Protein AF-A0A7X7SFT5-F1 (afdb_monomer)

Mean predicted aligned error: 4.77 Å

Sequence (229 aa):
MTSDAVLVTGAGGLVGAEVVSALIAQGKRVIALVHNNHEIVRSDRTAVPQSPLLTTVTGDVCQPQLGLSDADAARIGEQTQSIVHLAATTAFDDSPEHYQNLNIGGSANVVELALQWDVPMVHVSTAYVCGLRSGVVTEDELDVGQKFGTLYEQSKCRAEELVRAAISERGLRACIVRPGIVSGRSDTGAVRDYKNLYIVLKLIVEGKLRSLPGRYDATLSLAPVDHVA

Structure (mmCIF, N/CA/C/O backbone):
data_AF-A0A7X7SFT5-F1
#
_entry.id   AF-A0A7X7SFT5-F1
#
loop_
_atom_site.group_PDB
_atom_site.id
_atom_site.type_symbol
_atom_site.label_atom_id
_atom_site.label_alt_id
_atom_site.label_comp_id
_atom_site.label_asym_id
_atom_site.label_entity_id
_atom_site.label_seq_id
_atom_site.pdbx_PDB_ins_code
_atom_site.Cartn_x
_atom_site.Cartn_y
_atom_site.Cartn_z
_atom_site.occupancy
_atom_site.B_iso_or_equiv
_atom_site.auth_seq_id
_atom_site.auth_comp_id
_atom_site.auth_asym_id
_atom_site.auth_atom_id
_atom_site.pdbx_PDB_model_num
ATOM 1 N N . MET A 1 1 ? -25.537 4.759 15.680 1.00 42.75 1 MET A N 1
ATOM 2 C CA . MET A 1 1 ? -25.232 4.297 14.311 1.00 42.75 1 MET A CA 1
ATOM 3 C C . MET A 1 1 ? -23.724 4.208 14.223 1.00 42.75 1 MET A C 1
ATOM 5 O O . MET A 1 1 ? -23.076 5.239 14.096 1.00 42.75 1 MET A O 1
ATOM 9 N N . THR A 1 2 ? -23.179 3.017 14.455 1.00 46.97 2 THR A N 1
ATOM 10 C CA . THR A 1 2 ? -21.750 2.726 14.286 1.00 46.97 2 THR A CA 1
ATOM 11 C C . THR A 1 2 ? -21.412 2.999 12.828 1.00 46.97 2 THR A C 1
ATOM 13 O O . THR A 1 2 ? -22.072 2.475 11.934 1.00 46.97 2 THR A O 1
ATOM 16 N N . SER A 1 3 ? -20.521 3.948 12.570 1.00 57.28 3 SER A N 1
ATOM 17 C CA . SER A 1 3 ? -20.201 4.312 11.197 1.00 57.28 3 SER A CA 1
ATOM 18 C C . SER A 1 3 ? -19.082 3.425 10.684 1.00 57.28 3 SER A C 1
ATOM 20 O O . SER A 1 3 ? -17.970 3.537 11.183 1.00 57.28 3 SER A O 1
ATOM 22 N N . ASP A 1 4 ? -19.380 2.613 9.678 1.00 86.56 4 ASP A N 1
ATOM 23 C CA . ASP A 1 4 ? -18.442 1.677 9.065 1.00 86.56 4 ASP A CA 1
ATOM 24 C C . ASP A 1 4 ? -17.494 2.405 8.094 1.00 86.56 4 ASP A C 1
ATOM 26 O O . ASP A 1 4 ? -17.885 2.769 6.978 1.00 86.56 4 ASP A O 1
ATOM 30 N N . ALA A 1 5 ? -16.256 2.665 8.519 1.00 96.06 5 ALA A N 1
ATOM 31 C CA . ALA A 1 5 ? -15.227 3.304 7.702 1.00 96.06 5 ALA A CA 1
ATOM 32 C C . ALA A 1 5 ? -14.115 2.332 7.280 1.00 96.06 5 ALA A C 1
ATOM 34 O O . ALA A 1 5 ? -13.794 1.369 7.976 1.00 96.06 5 ALA A O 1
ATOM 35 N N . VAL A 1 6 ? -13.487 2.613 6.140 1.00 98.06 6 VAL A N 1
ATOM 36 C CA . VAL A 1 6 ? -12.283 1.922 5.669 1.00 98.06 6 VAL A CA 1
ATOM 37 C C . VAL A 1 6 ? -11.062 2.767 6.017 1.00 98.06 6 VAL A C 1
ATOM 39 O O . VAL A 1 6 ? -10.951 3.905 5.555 1.00 98.06 6 VAL A O 1
ATOM 42 N N . LEU A 1 7 ? -10.137 2.227 6.812 1.00 97.94 7 LEU A N 1
ATOM 43 C CA . LEU A 1 7 ? -8.843 2.867 7.051 1.00 97.94 7 LEU A CA 1
ATOM 44 C C . LEU A 1 7 ? -7.920 2.580 5.865 1.00 97.94 7 LEU A C 1
ATOM 46 O O . LEU A 1 7 ? -7.607 1.426 5.591 1.00 97.94 7 LEU A O 1
ATOM 50 N N . VAL A 1 8 ? -7.451 3.618 5.180 1.00 97.94 8 VAL A N 1
ATOM 51 C CA . VAL A 1 8 ? -6.516 3.498 4.056 1.00 97.94 8 VAL A CA 1
ATOM 52 C C . VAL A 1 8 ? -5.171 4.085 4.460 1.00 97.94 8 VAL A C 1
ATOM 54 O O . VAL A 1 8 ? -5.051 5.289 4.687 1.00 97.94 8 VAL A O 1
ATOM 57 N N . THR A 1 9 ? -4.140 3.244 4.517 1.00 96.50 9 THR A N 1
ATOM 58 C CA . THR A 1 9 ? -2.749 3.704 4.675 1.00 96.50 9 THR A CA 1
ATOM 59 C C . THR A 1 9 ? -2.084 3.831 3.309 1.00 96.50 9 THR A C 1
ATOM 61 O O . THR A 1 9 ? -2.441 3.114 2.375 1.00 96.50 9 THR A O 1
ATOM 64 N N . GLY A 1 10 ? -1.130 4.754 3.164 1.00 92.81 10 GLY A N 1
ATOM 65 C CA . GLY A 1 10 ? -0.564 5.065 1.848 1.00 92.81 10 GLY A CA 1
ATOM 66 C C . GLY A 1 10 ? -1.550 5.818 0.948 1.00 92.81 10 GLY A C 1
ATOM 67 O O . GLY A 1 10 ? -1.398 5.809 -0.272 1.00 92.81 10 GLY A O 1
ATOM 68 N N . ALA A 1 11 ? -2.546 6.489 1.540 1.00 93.38 11 ALA A N 1
ATOM 69 C CA . ALA A 1 11 ? -3.597 7.222 0.835 1.00 93.38 11 ALA A CA 1
ATOM 70 C C . ALA A 1 11 ? -3.047 8.313 -0.100 1.00 93.38 11 ALA A C 1
ATOM 72 O O . ALA A 1 11 ? -3.599 8.558 -1.166 1.00 93.38 11 ALA A O 1
ATOM 73 N N . GLY A 1 12 ? -1.918 8.931 0.260 1.00 90.81 12 GLY A N 1
ATOM 74 C CA . GLY A 1 12 ? -1.229 9.904 -0.590 1.00 90.81 12 GLY A CA 1
ATOM 75 C C . GLY A 1 12 ? -0.447 9.295 -1.763 1.00 90.81 12 GLY A C 1
ATOM 76 O O . GLY A 1 12 ? 0.045 10.050 -2.601 1.00 90.81 12 GLY A O 1
ATOM 77 N N . GLY A 1 13 ? -0.314 7.965 -1.840 1.00 90.94 13 GLY A N 1
ATOM 78 C CA . GLY A 1 13 ? 0.436 7.232 -2.869 1.00 90.94 13 GLY A CA 1
ATOM 79 C C . GLY A 1 13 ? -0.339 7.025 -4.175 1.00 90.94 13 GLY A C 1
ATOM 80 O O . GLY A 1 13 ? -1.530 7.321 -4.257 1.00 90.94 13 GLY A O 1
ATOM 81 N N . LEU A 1 14 ? 0.341 6.562 -5.234 1.00 91.25 14 LEU A N 1
ATOM 82 C CA . LEU A 1 14 ? -0.226 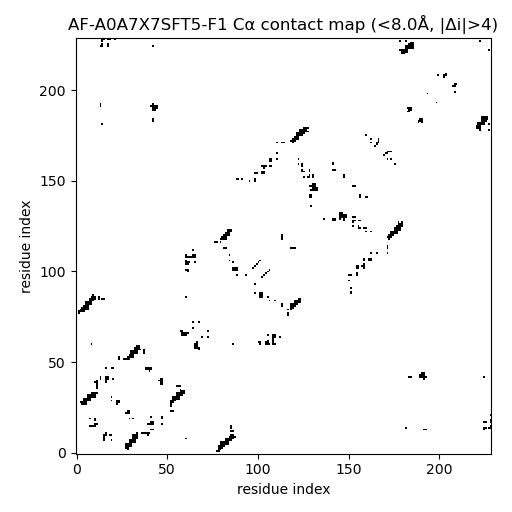6.468 -6.592 1.00 91.25 14 LEU A CA 1
ATOM 83 C C . LEU A 1 14 ? -1.532 5.656 -6.627 1.00 91.25 14 LEU A C 1
ATOM 85 O O . LEU A 1 14 ? -2.556 6.184 -7.042 1.00 91.25 14 LEU A O 1
ATOM 89 N N . VAL A 1 15 ? -1.490 4.416 -6.133 1.00 94.44 15 VAL A N 1
ATOM 90 C CA . VAL A 1 15 ? -2.663 3.530 -6.050 1.00 94.44 15 VAL A CA 1
ATOM 91 C C . VAL A 1 15 ? -3.612 3.978 -4.937 1.00 94.44 15 VAL A C 1
ATOM 93 O O . VAL A 1 15 ? -4.820 4.016 -5.135 1.00 94.44 15 VAL A O 1
ATOM 96 N N . GLY A 1 16 ? -3.078 4.378 -3.777 1.00 95.12 16 GLY A N 1
A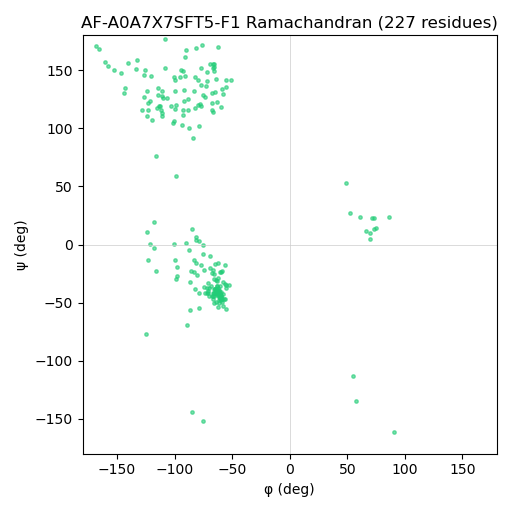TOM 97 C CA . GLY A 1 16 ? -3.901 4.745 -2.623 1.00 95.12 16 GLY A CA 1
ATOM 98 C C . GLY A 1 16 ? -4.850 5.911 -2.879 1.00 95.12 16 GLY A C 1
ATOM 99 O O . GLY A 1 16 ? -5.986 5.868 -2.417 1.00 95.12 16 GLY A O 1
ATOM 100 N N . ALA A 1 17 ? -4.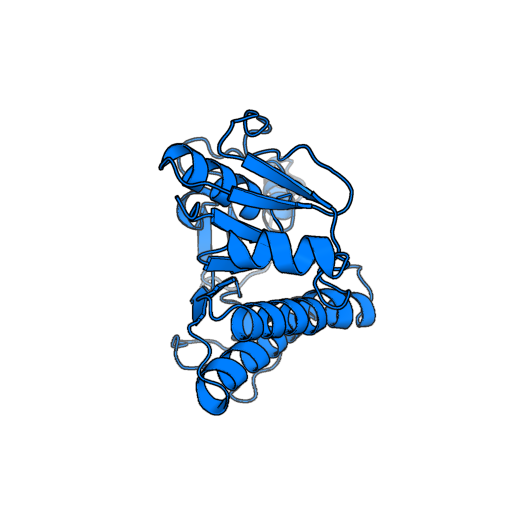444 6.898 -3.677 1.00 94.94 17 ALA A N 1
ATOM 101 C CA . ALA A 1 17 ? -5.323 8.002 -4.044 1.00 94.94 17 ALA A CA 1
ATOM 102 C C . ALA A 1 17 ? -6.522 7.547 -4.895 1.00 94.94 17 ALA A C 1
ATOM 104 O O . ALA A 1 17 ? -7.636 8.037 -4.699 1.00 94.94 17 ALA A O 1
ATOM 105 N N . GLU A 1 18 ? -6.318 6.595 -5.812 1.00 95.69 18 GLU A N 1
ATOM 106 C CA . GLU A 1 18 ? -7.414 6.024 -6.604 1.00 95.69 18 GLU A CA 1
ATOM 107 C C . GLU A 1 18 ? -8.322 5.144 -5.740 1.00 95.69 18 GLU A C 1
ATOM 109 O O . GLU A 1 18 ? -9.537 5.268 -5.855 1.00 95.69 18 GLU A O 1
ATOM 114 N N . VAL A 1 19 ? -7.768 4.352 -4.811 1.00 96.94 19 VAL A N 1
ATOM 115 C CA . VAL A 1 19 ? -8.556 3.546 -3.856 1.00 96.94 19 VAL A CA 1
ATOM 116 C C . VAL A 1 19 ? -9.456 4.438 -3.002 1.00 96.94 19 VAL A C 1
ATOM 118 O O . VAL A 1 19 ? -10.653 4.181 -2.877 1.00 96.94 19 VAL A O 1
ATOM 121 N N . VAL A 1 20 ? -8.914 5.528 -2.446 1.00 96.94 20 VAL A N 1
ATOM 122 C CA . VAL A 1 20 ? -9.704 6.501 -1.674 1.00 96.94 20 VAL A CA 1
ATOM 123 C C . VAL A 1 20 ? -10.824 7.083 -2.539 1.00 96.94 20 VAL A C 1
ATOM 125 O O . VAL A 1 20 ? -11.978 7.122 -2.109 1.00 96.94 20 VAL A O 1
ATOM 128 N N . SER A 1 21 ? -10.506 7.499 -3.769 1.00 95.69 21 SER A N 1
ATOM 129 C CA . SER A 1 21 ? -11.497 8.041 -4.702 1.00 95.69 21 SER A CA 1
ATOM 130 C C . SER A 1 21 ? -12.590 7.024 -5.047 1.00 95.69 21 SER A C 1
ATOM 132 O O . SER A 1 21 ? -13.766 7.388 -5.088 1.00 95.69 21 SER A O 1
ATOM 134 N N . ALA A 1 22 ? -12.225 5.763 -5.286 1.00 95.19 22 ALA A N 1
ATOM 135 C CA . ALA A 1 22 ? -13.147 4.688 -5.636 1.00 95.19 22 ALA A CA 1
ATOM 136 C C . ALA A 1 22 ? -14.089 4.351 -4.471 1.00 95.19 22 ALA A C 1
ATOM 138 O O . ALA A 1 22 ? -15.302 4.264 -4.665 1.00 95.19 22 ALA A O 1
ATOM 139 N N . LEU A 1 23 ? -13.562 4.248 -3.247 1.00 96.19 23 LEU A N 1
ATOM 140 C CA . LEU A 1 23 ? -14.362 3.999 -2.043 1.00 96.19 23 LEU A CA 1
ATOM 141 C C . LEU A 1 23 ? -15.375 5.124 -1.786 1.00 96.19 23 LEU A C 1
ATOM 143 O O . LEU A 1 23 ? -16.548 4.850 -1.524 1.00 96.19 23 LEU A O 1
ATOM 147 N N . ILE A 1 24 ? -14.960 6.388 -1.923 1.00 95.69 24 ILE A N 1
ATOM 148 C CA . ILE A 1 24 ? -15.864 7.540 -1.772 1.00 95.69 24 ILE A CA 1
ATOM 149 C C . ILE A 1 24 ? -16.949 7.529 -2.854 1.00 95.69 24 ILE A C 1
ATOM 151 O O . ILE A 1 24 ? -18.117 7.764 -2.544 1.00 95.69 24 ILE A O 1
ATOM 155 N N . ALA A 1 25 ? -16.596 7.225 -4.108 1.00 93.75 25 ALA A N 1
ATOM 156 C CA . ALA A 1 25 ? -17.560 7.126 -5.206 1.00 93.75 25 ALA A CA 1
ATOM 157 C C . ALA A 1 25 ? -18.600 6.012 -4.979 1.00 93.75 25 ALA A C 1
ATOM 159 O O . ALA A 1 25 ? -19.744 6.136 -5.410 1.00 93.75 25 ALA A O 1
ATOM 160 N N . GLN A 1 26 ? -18.232 4.959 -4.244 1.00 94.38 26 GLN A N 1
ATOM 161 C CA . GLN A 1 26 ? -19.138 3.895 -3.795 1.00 94.38 26 GLN A CA 1
ATOM 162 C C . GLN A 1 26 ? -19.947 4.264 -2.534 1.00 94.38 26 GLN A C 1
ATOM 164 O O . GLN A 1 26 ? -20.674 3.427 -1.997 1.00 94.38 26 GLN A O 1
ATOM 169 N N . GLY A 1 27 ? -19.822 5.494 -2.026 1.00 94.44 27 GLY A N 1
ATOM 170 C CA . GLY A 1 27 ? -20.515 5.960 -0.824 1.00 94.44 27 GLY A CA 1
ATOM 171 C C . GLY A 1 27 ? -19.933 5.425 0.488 1.00 94.44 27 GLY A C 1
ATOM 172 O O . GLY A 1 27 ? -20.592 5.512 1.525 1.00 94.44 27 GLY A O 1
ATOM 173 N N . LYS A 1 28 ? -18.720 4.856 0.472 1.00 95.38 28 LYS A N 1
ATOM 174 C CA . LYS A 1 28 ? -18.043 4.360 1.677 1.00 95.38 28 LYS A CA 1
ATOM 175 C C . LYS A 1 28 ? -17.347 5.499 2.410 1.00 95.38 28 LYS A C 1
ATOM 177 O O . LYS A 1 28 ? -16.792 6.408 1.795 1.00 95.38 28 LYS A O 1
ATOM 182 N N . ARG A 1 29 ? -17.346 5.424 3.742 1.00 96.94 29 ARG A N 1
ATOM 183 C CA . ARG A 1 29 ? -16.532 6.310 4.576 1.00 96.94 29 ARG A CA 1
ATOM 184 C C . ARG A 1 29 ? -15.081 5.848 4.556 1.00 96.94 29 ARG A C 1
ATOM 186 O O . ARG A 1 29 ? -14.811 4.658 4.678 1.00 96.94 29 ARG A O 1
ATOM 193 N N . VAL A 1 30 ? -14.160 6.792 4.443 1.00 97.50 30 VAL A N 1
ATOM 194 C CA . VAL A 1 30 ? -12.723 6.553 4.359 1.00 97.50 30 VAL A CA 1
ATOM 195 C C . VAL A 1 30 ? -12.006 7.373 5.420 1.00 97.50 30 VAL A C 1
ATOM 197 O O . VAL A 1 30 ? -12.165 8.592 5.496 1.00 97.50 30 VAL A O 1
ATOM 200 N N . ILE A 1 31 ? -11.184 6.695 6.214 1.00 97.25 31 ILE A N 1
ATOM 201 C CA . ILE A 1 31 ? -10.187 7.318 7.079 1.00 97.25 31 ILE A CA 1
ATOM 202 C C . ILE A 1 31 ? -8.854 7.183 6.346 1.00 97.25 31 ILE A C 1
ATOM 204 O O . ILE A 1 31 ? -8.310 6.092 6.226 1.00 97.25 31 ILE A O 1
ATOM 208 N N . ALA A 1 32 ? -8.348 8.274 5.788 1.00 96.81 32 ALA A N 1
ATOM 209 C CA . ALA A 1 32 ? -7.098 8.294 5.045 1.00 96.81 32 ALA A CA 1
ATOM 210 C C . ALA A 1 32 ? -5.939 8.661 5.977 1.00 96.81 32 ALA A C 1
ATOM 212 O O . ALA A 1 32 ? -5.847 9.804 6.430 1.00 96.81 32 ALA A O 1
ATOM 213 N N . LEU A 1 33 ? -5.046 7.706 6.240 1.00 95.62 33 LEU A N 1
ATOM 214 C CA . LEU A 1 33 ? -3.811 7.968 6.972 1.00 95.62 33 LEU A CA 1
ATOM 215 C C . LEU A 1 33 ? -2.795 8.634 6.036 1.00 95.62 33 LEU A C 1
ATOM 217 O O . LEU A 1 33 ? -2.402 8.066 5.008 1.00 95.62 33 LEU A O 1
ATOM 221 N N . VAL A 1 34 ? -2.362 9.832 6.408 1.00 92.38 34 VAL A N 1
ATOM 222 C CA . VAL A 1 34 ? -1.387 10.647 5.679 1.00 92.38 34 VAL A CA 1
ATOM 223 C C . VAL A 1 34 ? -0.242 11.040 6.606 1.00 92.38 34 VAL A C 1
ATOM 225 O O . VAL A 1 34 ? -0.439 11.177 7.804 1.00 92.38 34 VAL A O 1
ATOM 228 N N . HIS A 1 35 ? 0.961 11.229 6.066 1.00 82.88 35 HIS A N 1
ATOM 229 C CA . HIS A 1 35 ? 2.109 11.639 6.880 1.00 82.88 35 HIS A CA 1
ATOM 230 C C . HIS A 1 35 ? 2.211 13.171 6.954 1.00 82.88 35 HIS A C 1
ATOM 232 O O . HIS A 1 35 ? 1.900 13.762 7.979 1.00 82.88 35 HIS A O 1
ATOM 238 N N . ASN A 1 36 ? 2.554 13.827 5.837 1.00 75.50 36 ASN A N 1
ATOM 239 C CA . ASN A 1 36 ? 2.776 15.282 5.800 1.00 75.50 36 ASN A CA 1
ATOM 240 C C . ASN A 1 36 ? 1.781 16.057 4.922 1.00 75.50 36 ASN A C 1
ATOM 242 O O . ASN A 1 36 ? 1.618 17.260 5.105 1.00 75.50 36 ASN A O 1
ATOM 246 N N . ASN A 1 37 ? 1.144 15.402 3.945 1.00 78.25 37 ASN A N 1
ATOM 247 C CA . ASN A 1 37 ? 0.236 16.062 3.007 1.00 78.25 37 ASN A CA 1
ATOM 248 C C . ASN A 1 37 ? -1.192 15.539 3.175 1.00 78.25 37 ASN A C 1
ATOM 250 O O . ASN A 1 37 ? -1.451 14.359 2.945 1.00 78.25 37 ASN A O 1
ATOM 254 N N . HIS A 1 38 ? -2.101 16.435 3.548 1.00 81.50 38 HIS A N 1
ATOM 255 C CA . HIS A 1 38 ? -3.524 16.143 3.710 1.00 81.50 38 HIS A CA 1
ATOM 256 C C . HIS A 1 38 ? -4.292 16.149 2.385 1.00 81.50 38 HIS A C 1
ATOM 258 O O . HIS A 1 38 ? -5.403 15.627 2.316 1.00 81.50 38 HIS A O 1
ATOM 264 N N . GLU A 1 39 ? -3.715 16.714 1.325 1.00 88.31 39 GLU A N 1
ATOM 265 C CA . GLU A 1 39 ? -4.310 16.667 -0.001 1.00 88.31 39 GLU A CA 1
ATOM 266 C C . GLU A 1 39 ? -3.976 15.338 -0.691 1.00 88.31 39 GLU A C 1
ATOM 268 O O . GLU A 1 39 ? -2.818 15.009 -0.965 1.00 88.31 39 GLU A O 1
ATOM 273 N N . ILE A 1 40 ? -5.020 14.567 -0.993 1.00 91.81 40 ILE A N 1
ATOM 274 C CA . ILE A 1 40 ? -4.916 13.314 -1.737 1.00 91.81 40 ILE A CA 1
ATOM 275 C C . ILE A 1 40 ? -5.120 13.636 -3.212 1.00 91.81 40 ILE A C 1
ATOM 277 O O . ILE A 1 40 ? -6.192 14.074 -3.617 1.00 91.81 40 ILE A O 1
ATOM 281 N N . VAL A 1 41 ? -4.085 13.413 -4.017 1.00 93.38 41 VAL A N 1
ATOM 282 C CA . VAL A 1 41 ? -4.082 13.757 -5.443 1.00 93.38 41 VAL A CA 1
ATOM 283 C C . VAL A 1 41 ? -4.101 12.486 -6.282 1.00 93.38 41 VAL A C 1
ATOM 285 O O . VAL A 1 41 ? -3.261 11.605 -6.104 1.00 93.38 41 VAL A O 1
ATOM 288 N N . ARG A 1 42 ? -5.045 12.401 -7.213 1.00 93.69 42 ARG A N 1
ATOM 289 C CA . ARG A 1 42 ? -5.227 11.278 -8.136 1.00 93.69 42 ARG A CA 1
ATOM 290 C C . ARG A 1 42 ? -4.190 11.293 -9.259 1.00 93.69 42 ARG A C 1
ATOM 292 O O . ARG A 1 42 ? -3.417 12.239 -9.431 1.00 93.69 42 ARG A O 1
ATOM 299 N N . SER A 1 43 ? -4.157 10.226 -10.046 1.00 92.00 43 SER A N 1
ATOM 300 C CA . SER A 1 43 ? -3.190 10.029 -11.134 1.00 92.00 43 SER A CA 1
ATOM 301 C C . SER A 1 43 ? -3.351 11.033 -12.275 1.00 92.00 43 SER A C 1
ATOM 303 O O . SER A 1 43 ? -2.376 11.355 -12.948 1.00 92.00 43 SER A O 1
ATOM 305 N N . ASP A 1 44 ? -4.551 11.585 -12.444 1.00 92.25 44 ASP A N 1
ATOM 306 C CA . ASP A 1 44 ? -4.865 12.688 -13.363 1.00 92.25 44 ASP A CA 1
ATOM 307 C C . ASP A 1 44 ? -4.513 14.081 -12.806 1.00 92.25 44 ASP A C 1
ATOM 309 O O . ASP A 1 44 ? -4.795 15.092 -13.445 1.00 92.25 44 ASP A O 1
ATOM 313 N N . ARG A 1 45 ? -3.855 14.139 -11.638 1.00 92.38 45 ARG A N 1
ATOM 314 C CA . ARG A 1 45 ? -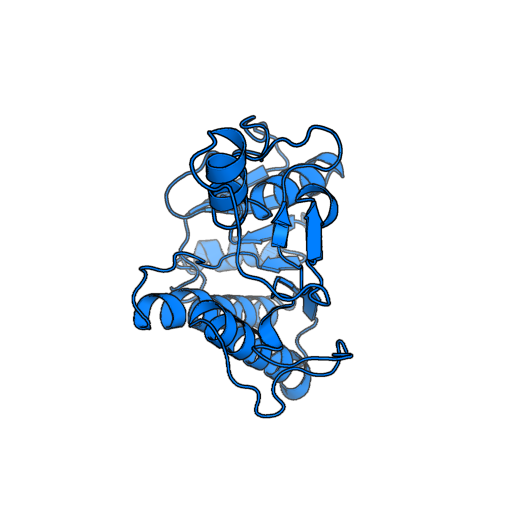3.497 15.357 -10.891 1.00 92.38 45 ARG A CA 1
ATOM 315 C C . ARG A 1 45 ? -4.687 16.145 -10.344 1.00 92.38 45 ARG A C 1
ATOM 317 O O . ARG A 1 45 ? -4.493 17.255 -9.852 1.00 92.38 45 ARG A O 1
ATOM 324 N N . THR A 1 46 ? -5.890 15.581 -10.374 1.00 93.12 46 THR A N 1
ATOM 325 C CA . THR A 1 46 ? -7.037 16.154 -9.668 1.00 93.12 46 THR A CA 1
ATOM 326 C C . THR A 1 46 ? -6.979 15.792 -8.188 1.00 93.12 46 THR A C 1
ATOM 328 O O . THR A 1 46 ? -6.570 14.690 -7.816 1.00 93.12 46 THR A O 1
ATOM 331 N N . ALA A 1 47 ? -7.363 16.724 -7.319 1.00 93.38 47 ALA A N 1
ATOM 332 C CA . ALA A 1 47 ? -7.523 16.427 -5.902 1.00 93.38 47 ALA A CA 1
ATOM 333 C C . ALA A 1 47 ? -8.775 15.565 -5.689 1.00 93.38 47 ALA A C 1
ATOM 335 O O . ALA A 1 47 ? -9.813 15.800 -6.315 1.00 93.38 47 ALA A O 1
ATOM 336 N N . VAL A 1 48 ? -8.698 14.591 -4.781 1.00 91.88 48 VAL A N 1
ATOM 337 C CA . VAL A 1 48 ? -9.895 13.922 -4.266 1.00 91.88 48 VAL A CA 1
ATOM 338 C C . VAL A 1 48 ? -10.721 14.982 -3.530 1.00 91.88 48 VAL A C 1
ATOM 340 O O . VAL A 1 48 ? -10.196 15.630 -2.618 1.00 91.88 48 VAL A O 1
ATOM 343 N N . PRO A 1 49 ? -11.988 15.206 -3.917 1.00 87.06 49 PRO A N 1
ATOM 344 C CA . PRO A 1 49 ? -12.785 16.273 -3.336 1.00 87.06 49 PRO A CA 1
ATOM 345 C C . PRO A 1 49 ? -13.020 16.022 -1.847 1.00 87.06 49 PRO A C 1
ATOM 347 O O . PRO A 1 49 ? -13.271 14.893 -1.418 1.00 87.06 49 PRO A O 1
ATOM 350 N N . GLN A 1 50 ? -12.992 17.101 -1.064 1.00 87.50 50 GLN A N 1
ATOM 351 C CA . GLN A 1 50 ? -13.430 17.047 0.326 1.00 87.50 50 GLN A CA 1
ATOM 352 C C . GLN A 1 50 ? -14.888 16.588 0.375 1.00 87.50 50 GLN A C 1
ATOM 354 O O . GLN A 1 50 ? -15.736 17.052 -0.388 1.00 87.50 50 GLN A O 1
ATOM 359 N N . SER A 1 51 ? -15.165 15.644 1.264 1.00 90.31 51 SER A N 1
ATOM 360 C CA . SER A 1 51 ? -16.461 14.990 1.382 1.00 90.31 51 SER A CA 1
ATOM 361 C C . SER A 1 51 ? -16.707 14.649 2.847 1.00 90.31 51 SER A C 1
ATOM 363 O O . SER A 1 51 ? -15.754 14.276 3.530 1.00 90.31 51 SER A O 1
ATOM 365 N N . PRO A 1 52 ? -17.960 14.669 3.337 1.00 92.88 52 PRO A N 1
ATOM 366 C CA . PRO A 1 52 ? -18.296 14.124 4.656 1.00 92.88 52 PRO A CA 1
ATOM 367 C C . PRO A 1 52 ? -17.896 12.649 4.826 1.00 92.88 52 PRO A C 1
ATOM 369 O O . PRO A 1 52 ? -17.838 12.144 5.945 1.00 92.88 52 PRO A O 1
ATOM 372 N N . LEU A 1 53 ? -17.646 11.949 3.714 1.00 95.00 53 LEU A N 1
ATOM 373 C CA . LEU A 1 53 ? -17.180 10.569 3.693 1.00 95.00 53 LEU A CA 1
ATOM 374 C C . LEU A 1 53 ? -15.662 10.432 3.865 1.00 95.00 53 LEU A C 1
ATOM 376 O O . LEU A 1 53 ? -15.209 9.323 4.117 1.00 95.00 53 LEU A O 1
ATOM 380 N N . LEU A 1 54 ? -14.877 11.506 3.745 1.00 95.69 54 LEU A N 1
ATOM 381 C CA . LEU A 1 54 ? -13.418 11.469 3.848 1.00 95.69 54 LEU A CA 1
ATOM 382 C C . LEU A 1 54 ? -12.953 12.148 5.136 1.00 95.69 54 LEU A C 1
ATOM 384 O O . LEU A 1 54 ? -13.267 13.304 5.398 1.00 95.69 54 LEU A O 1
ATOM 388 N N . THR A 1 55 ? -12.157 11.441 5.929 1.00 95.25 55 THR A N 1
ATOM 389 C CA . THR A 1 55 ? -11.436 12.000 7.076 1.00 95.25 55 THR A CA 1
ATOM 390 C C . THR A 1 55 ? -9.951 11.736 6.897 1.00 95.25 55 THR A C 1
ATOM 392 O O . THR A 1 55 ? -9.546 10.585 6.780 1.00 95.25 55 THR A O 1
ATOM 395 N N . THR A 1 56 ? -9.124 12.778 6.882 1.00 94.88 56 THR A N 1
ATOM 396 C CA . THR A 1 56 ? -7.662 12.620 6.858 1.00 94.88 56 THR A CA 1
ATOM 397 C C . THR A 1 56 ? -7.111 12.620 8.274 1.00 94.88 56 THR A C 1
ATOM 399 O O . THR A 1 56 ? -7.443 13.515 9.052 1.00 94.88 56 THR A O 1
ATOM 402 N N . VAL A 1 57 ? -6.244 11.665 8.589 1.00 94.31 57 VAL A N 1
ATOM 403 C CA . VAL A 1 57 ? -5.581 11.554 9.892 1.00 94.31 57 VAL A CA 1
ATOM 404 C C . VAL A 1 57 ? -4.076 11.537 9.676 1.00 94.31 57 VAL A C 1
ATOM 406 O O . VAL A 1 57 ? -3.583 10.792 8.830 1.00 94.31 57 VAL A O 1
ATOM 409 N N . THR A 1 58 ? -3.355 12.352 10.441 1.00 94.56 58 THR A N 1
ATOM 410 C CA . THR A 1 58 ? -1.893 12.327 10.439 1.00 94.56 58 THR A CA 1
ATOM 411 C C . THR A 1 58 ? -1.387 11.119 11.212 1.00 94.56 58 THR A C 1
ATOM 413 O O . THR A 1 58 ? -1.781 10.920 12.358 1.00 94.56 58 THR A O 1
ATOM 416 N N . GLY A 1 59 ? -0.496 10.341 10.607 1.00 92.81 59 GLY A N 1
ATOM 417 C CA . GLY A 1 59 ? 0.205 9.261 11.287 1.00 92.81 59 GLY A CA 1
ATOM 418 C C . GLY A 1 59 ? 1.372 8.714 10.476 1.00 92.81 59 GLY A C 1
ATOM 419 O O . GLY A 1 59 ? 1.558 9.040 9.301 1.00 92.81 59 GLY A O 1
ATOM 420 N N . ASP A 1 60 ? 2.159 7.871 11.128 1.00 92.19 60 ASP A N 1
ATOM 421 C CA . ASP A 1 60 ? 3.331 7.210 10.573 1.00 92.19 60 ASP A CA 1
ATOM 422 C C . ASP A 1 60 ? 3.225 5.709 10.825 1.00 92.19 60 ASP A C 1
ATOM 424 O O . ASP A 1 60 ? 3.262 5.248 11.964 1.00 92.19 60 ASP A O 1
ATOM 428 N N . VAL A 1 61 ? 3.124 4.935 9.745 1.00 92.81 61 VAL A N 1
ATOM 429 C CA . VAL A 1 61 ? 3.029 3.474 9.829 1.00 92.81 61 VAL A CA 1
ATOM 430 C C . VAL A 1 61 ? 4.256 2.849 10.492 1.00 92.81 61 VAL A C 1
ATOM 432 O O . VAL A 1 61 ? 4.130 1.771 11.057 1.00 92.81 61 VAL A O 1
ATOM 435 N N . CYS A 1 62 ? 5.419 3.510 10.485 1.00 91.44 62 CYS A N 1
ATOM 436 C CA . CYS A 1 62 ? 6.627 3.011 11.146 1.00 91.44 62 CYS A CA 1
ATOM 437 C C . CYS A 1 62 ? 6.511 3.022 12.676 1.00 91.44 62 CYS A C 1
ATOM 439 O O . CYS A 1 62 ? 7.260 2.317 13.351 1.00 91.44 62 CYS A O 1
ATOM 441 N N . GLN A 1 63 ? 5.590 3.815 13.228 1.00 92.75 63 GLN A N 1
ATOM 442 C CA . GLN A 1 63 ? 5.390 3.941 14.665 1.00 92.75 63 GLN A CA 1
ATOM 443 C C . GLN A 1 63 ? 4.321 2.959 15.169 1.00 92.75 63 GLN A C 1
ATOM 445 O O . GLN A 1 63 ? 3.352 2.671 14.454 1.00 92.75 63 GLN A O 1
ATOM 450 N N . PRO A 1 64 ? 4.432 2.487 16.425 1.00 90.00 64 PRO A N 1
ATOM 451 C CA . PRO A 1 64 ? 3.355 1.755 17.084 1.00 90.00 64 PRO A CA 1
ATOM 452 C C . PRO A 1 64 ? 2.029 2.519 16.992 1.00 90.00 64 PRO A C 1
ATOM 454 O O . PRO A 1 64 ? 2.012 3.748 17.072 1.00 90.00 64 PRO A O 1
ATOM 457 N N . GLN A 1 65 ? 0.920 1.800 16.799 1.00 91.94 65 GLN A N 1
ATOM 458 C CA . GLN A 1 65 ? -0.415 2.389 16.596 1.00 91.94 65 GLN A CA 1
ATOM 459 C C . GLN A 1 65 ? -0.465 3.461 15.483 1.00 91.94 65 GLN A C 1
ATOM 461 O O . GLN A 1 65 ? -1.298 4.362 15.514 1.00 91.94 65 GLN A O 1
ATOM 466 N N . LEU A 1 66 ? 0.426 3.376 14.487 1.00 93.94 66 LEU A N 1
ATOM 467 C CA . LEU A 1 66 ? 0.581 4.350 13.395 1.00 93.94 66 LEU A CA 1
ATOM 468 C C . LEU A 1 66 ? 0.956 5.761 13.880 1.00 93.94 66 LEU A C 1
ATOM 470 O O . LEU A 1 66 ? 0.658 6.750 13.209 1.00 93.94 66 LEU A O 1
ATOM 474 N N . GLY A 1 67 ? 1.566 5.873 15.064 1.00 93.88 67 GLY A N 1
ATOM 475 C CA . GLY A 1 67 ? 1.926 7.155 15.676 1.00 93.88 67 GLY A CA 1
ATOM 476 C C . GLY A 1 67 ? 0.729 7.937 16.222 1.00 93.88 67 GLY A C 1
ATOM 477 O O . GLY A 1 67 ? 0.858 9.123 16.523 1.00 93.88 67 GLY A O 1
ATOM 478 N N . LEU A 1 68 ? -0.433 7.292 16.333 1.00 94.75 68 LEU A N 1
ATOM 479 C CA . LEU A 1 68 ? -1.635 7.877 16.912 1.00 94.75 68 LEU A CA 1
ATOM 480 C C . LEU A 1 68 ? -1.541 7.900 18.441 1.00 94.75 68 LEU A C 1
ATOM 482 O O . LEU A 1 68 ? -0.908 7.044 19.058 1.00 94.75 68 LEU A O 1
ATOM 486 N N . SER A 1 69 ? -2.223 8.868 19.059 1.00 95.38 69 SER A N 1
ATOM 487 C CA . SER A 1 69 ? -2.477 8.822 20.500 1.00 95.38 69 SER A CA 1
ATOM 488 C C . SER A 1 69 ? -3.393 7.640 20.836 1.00 95.38 69 SER A C 1
ATOM 490 O O . SER A 1 69 ? -4.223 7.262 20.009 1.00 95.38 69 SER A O 1
ATOM 492 N N . ASP A 1 70 ? -3.316 7.096 22.054 1.00 94.50 70 ASP A N 1
ATOM 493 C CA . ASP A 1 70 ? -4.201 5.995 22.478 1.00 94.50 70 ASP A CA 1
ATOM 494 C C . ASP A 1 70 ? -5.689 6.355 22.315 1.00 94.50 70 ASP A C 1
ATOM 496 O O . ASP A 1 70 ? -6.505 5.531 21.903 1.00 94.50 70 ASP A O 1
ATOM 500 N N . ALA A 1 71 ? -6.042 7.617 22.584 1.00 95.25 71 ALA A N 1
ATOM 501 C CA . ALA A 1 71 ? -7.402 8.121 22.419 1.00 95.25 71 ALA A CA 1
ATOM 502 C C . ALA A 1 71 ? -7.839 8.150 20.944 1.00 95.25 71 ALA A C 1
ATOM 504 O O . ALA A 1 71 ? -8.969 7.774 20.627 1.00 95.25 71 ALA A O 1
ATOM 505 N N . ASP A 1 72 ? -6.957 8.572 20.034 1.00 94.88 72 ASP A N 1
ATOM 506 C CA . ASP A 1 72 ? -7.250 8.573 18.599 1.00 94.88 72 ASP A CA 1
ATOM 507 C C . ASP A 1 72 ? -7.285 7.166 18.018 1.00 94.88 72 ASP A C 1
ATOM 509 O O . ASP A 1 72 ? -8.186 6.867 17.235 1.00 94.88 72 ASP A O 1
ATOM 513 N N . ALA A 1 73 ? -6.354 6.299 18.416 1.00 95.25 73 ALA A N 1
ATOM 514 C CA . ALA A 1 73 ? -6.321 4.905 17.997 1.00 95.25 73 ALA A CA 1
ATOM 515 C C . ALA A 1 73 ? -7.602 4.175 18.421 1.00 95.25 73 ALA A C 1
ATOM 517 O O . ALA A 1 73 ? -8.220 3.510 17.592 1.00 95.25 73 ALA A O 1
ATOM 518 N N . ALA A 1 74 ? -8.059 4.363 19.665 1.00 94.44 74 ALA A N 1
ATOM 519 C CA . ALA A 1 74 ? -9.325 3.804 20.139 1.00 94.44 74 ALA A CA 1
ATOM 520 C C . ALA A 1 74 ? -10.520 4.336 19.331 1.00 94.44 74 ALA A C 1
ATOM 522 O O . ALA A 1 74 ? -11.305 3.559 18.789 1.00 94.44 74 ALA A O 1
ATOM 523 N N . ARG A 1 75 ? -10.618 5.662 19.167 1.00 94.69 75 ARG A N 1
ATOM 524 C CA . ARG A 1 75 ? -11.707 6.306 18.416 1.00 94.69 75 ARG A CA 1
ATOM 525 C C . ARG A 1 75 ? -11.750 5.876 16.947 1.00 94.69 75 ARG A C 1
ATOM 527 O O . ARG A 1 75 ? -12.833 5.726 16.386 1.00 94.69 75 ARG A O 1
ATOM 534 N N . ILE A 1 76 ? -10.595 5.743 16.297 1.00 95.50 76 ILE A N 1
ATOM 535 C CA . ILE A 1 76 ? -10.492 5.302 14.899 1.00 95.50 76 ILE A CA 1
ATOM 536 C C . ILE A 1 76 ? -10.813 3.813 14.796 1.00 95.50 76 ILE A C 1
ATOM 538 O O . ILE A 1 76 ? -11.550 3.427 13.888 1.00 95.50 76 ILE A O 1
ATOM 542 N N . GLY A 1 77 ? -10.325 2.998 15.732 1.00 95.62 77 GLY A N 1
ATOM 543 C CA . GLY A 1 77 ? -10.625 1.571 15.805 1.00 95.62 77 GLY A CA 1
ATOM 544 C C . GLY A 1 77 ? -12.124 1.298 15.898 1.00 95.62 77 GLY A C 1
ATOM 545 O O . GLY A 1 77 ? -12.648 0.537 15.094 1.00 95.62 77 GLY A O 1
ATOM 546 N N . GLU A 1 78 ? -12.847 2.015 16.765 1.00 95.06 78 GLU A N 1
ATOM 547 C CA . GLU A 1 78 ? -14.313 1.906 16.901 1.00 95.06 78 GLU A CA 1
ATOM 548 C C . GLU A 1 78 ? -15.095 2.235 15.614 1.00 95.06 78 GLU A C 1
ATOM 550 O O . GLU A 1 78 ? -16.244 1.823 15.454 1.00 95.06 78 GLU A O 1
ATOM 555 N N . GLN A 1 79 ? -14.499 3.009 14.705 1.00 95.25 79 GLN A N 1
ATOM 556 C CA . GLN A 1 79 ? -15.111 3.420 13.436 1.00 95.25 79 GLN A CA 1
ATOM 557 C C . GLN A 1 79 ? -14.633 2.578 12.251 1.00 95.25 79 GLN A C 1
ATOM 559 O O . GLN A 1 79 ? -15.193 2.675 11.159 1.00 95.25 79 GLN A O 1
ATOM 564 N N . THR A 1 80 ? -13.568 1.798 12.419 1.00 96.81 80 THR A N 1
ATOM 565 C CA . THR A 1 80 ? -12.938 1.071 11.320 1.00 96.81 80 THR A CA 1
ATOM 566 C C . THR A 1 80 ? -13.607 -0.286 11.162 1.00 96.81 80 THR A C 1
ATOM 568 O O . THR A 1 80 ? -13.667 -1.070 12.097 1.00 96.81 80 THR A O 1
ATOM 571 N N . GLN A 1 81 ? -14.095 -0.581 9.959 1.00 97.19 81 GLN A N 1
ATOM 572 C CA . GLN A 1 81 ? -14.648 -1.889 9.598 1.00 97.19 81 GLN A CA 1
ATOM 573 C C . GLN A 1 81 ? -13.627 -2.753 8.855 1.00 97.19 81 GLN A C 1
ATOM 575 O O . GLN A 1 81 ? -13.729 -3.974 8.868 1.00 97.19 81 GLN A O 1
ATOM 580 N N . SER A 1 82 ? -12.671 -2.136 8.162 1.00 97.69 82 SER A N 1
ATOM 581 C CA . SER A 1 82 ? -11.620 -2.837 7.422 1.00 97.69 82 SER A CA 1
ATOM 582 C C . SER A 1 82 ? -10.440 -1.916 7.152 1.00 97.69 82 SER A C 1
ATOM 584 O O . SER A 1 82 ? -10.612 -0.695 7.089 1.00 97.69 82 SER A O 1
ATOM 586 N N . ILE A 1 83 ? -9.265 -2.497 6.929 1.00 98.44 83 ILE A N 1
ATOM 587 C CA . ILE A 1 83 ? -8.041 -1.754 6.618 1.00 98.44 83 ILE A CA 1
ATOM 588 C C . ILE A 1 83 ? -7.578 -2.074 5.194 1.00 98.44 83 ILE A C 1
ATOM 590 O O . ILE A 1 83 ? -7.504 -3.236 4.813 1.00 98.44 83 ILE A O 1
ATOM 594 N N . VAL A 1 84 ? -7.198 -1.065 4.414 1.00 98.38 84 VAL A N 1
ATOM 595 C CA . VAL A 1 84 ? -6.452 -1.237 3.162 1.00 98.38 84 VAL A CA 1
ATOM 596 C C . VAL A 1 84 ? -5.041 -0.692 3.363 1.00 98.38 84 VAL A C 1
ATOM 598 O O . VAL A 1 84 ? -4.826 0.508 3.571 1.00 98.38 84 VAL A O 1
ATOM 601 N N . HIS A 1 85 ? -4.060 -1.588 3.324 1.00 97.62 85 HIS A N 1
ATOM 602 C CA . HIS A 1 85 ? -2.661 -1.267 3.542 1.00 97.62 85 HIS A CA 1
ATOM 603 C C . HIS A 1 85 ? -1.885 -1.169 2.229 1.00 97.62 85 HIS A C 1
ATOM 605 O O . HIS A 1 85 ? -1.551 -2.185 1.617 1.00 97.62 85 HIS A O 1
ATOM 611 N N . LEU A 1 86 ? -1.595 0.071 1.816 1.00 93.88 86 LEU A N 1
ATOM 612 C CA . LEU A 1 86 ? -0.796 0.396 0.628 1.00 93.88 86 LEU A CA 1
ATOM 613 C C . LEU A 1 86 ? 0.491 1.164 0.962 1.00 93.88 86 LEU A C 1
ATOM 615 O O . LEU A 1 86 ? 1.248 1.503 0.052 1.00 93.88 86 LEU A O 1
ATOM 619 N N . ALA A 1 87 ? 0.732 1.501 2.233 1.00 82.75 87 ALA A N 1
ATOM 620 C CA . ALA A 1 87 ? 1.911 2.270 2.615 1.00 82.75 87 ALA A CA 1
ATOM 621 C C . ALA A 1 87 ? 3.188 1.451 2.375 1.00 82.75 87 ALA A C 1
ATOM 623 O O . ALA A 1 87 ? 3.411 0.429 3.017 1.00 82.75 87 ALA A O 1
ATOM 624 N N . ALA A 1 88 ? 4.015 1.908 1.438 1.00 76.38 88 ALA A N 1
ATOM 625 C CA . ALA A 1 88 ? 5.326 1.348 1.145 1.00 76.38 88 ALA A CA 1
ATOM 626 C C . ALA A 1 88 ? 6.200 2.397 0.441 1.00 76.38 88 ALA A C 1
ATOM 628 O O . ALA A 1 88 ? 5.678 3.270 -0.259 1.00 76.38 88 ALA A O 1
ATOM 629 N N . THR A 1 89 ? 7.521 2.277 0.574 1.00 71.44 89 THR A N 1
ATOM 630 C CA . THR A 1 89 ? 8.490 2.984 -0.280 1.00 71.44 89 THR A CA 1
ATOM 631 C C . THR A 1 89 ? 8.937 2.083 -1.426 1.00 71.44 89 THR A C 1
ATOM 633 O O . THR A 1 89 ? 9.089 0.864 -1.279 1.00 71.44 89 THR A O 1
ATOM 636 N N . THR A 1 90 ? 9.154 2.708 -2.580 1.00 59.84 90 THR A N 1
ATOM 637 C CA . THR A 1 90 ? 9.704 2.094 -3.793 1.00 59.84 90 THR A CA 1
ATOM 638 C C . THR A 1 90 ? 10.953 2.835 -4.286 1.00 59.84 90 THR A C 1
ATOM 640 O O . THR A 1 90 ? 11.344 2.636 -5.436 1.00 59.84 90 THR A O 1
ATOM 643 N N . ALA A 1 91 ? 11.519 3.762 -3.504 1.00 59.81 91 ALA A N 1
ATOM 644 C CA . ALA A 1 91 ? 12.631 4.592 -3.964 1.00 59.81 91 ALA A CA 1
ATOM 645 C C . ALA A 1 91 ? 13.946 3.798 -3.948 1.00 59.81 91 ALA A C 1
ATOM 647 O O . ALA A 1 91 ? 14.375 3.303 -2.914 1.00 59.81 91 ALA A O 1
ATOM 648 N N . PHE A 1 92 ? 14.568 3.656 -5.121 1.00 52.59 92 PHE A N 1
ATOM 649 C CA . PHE A 1 92 ? 15.745 2.804 -5.341 1.00 52.59 92 PHE A CA 1
ATOM 650 C C . PHE A 1 92 ? 17.006 3.251 -4.585 1.00 52.59 92 PHE A C 1
ATOM 652 O O . PHE A 1 92 ? 17.956 2.477 -4.484 1.00 52.59 92 PHE A O 1
ATOM 659 N N . ASP A 1 93 ? 17.030 4.491 -4.106 1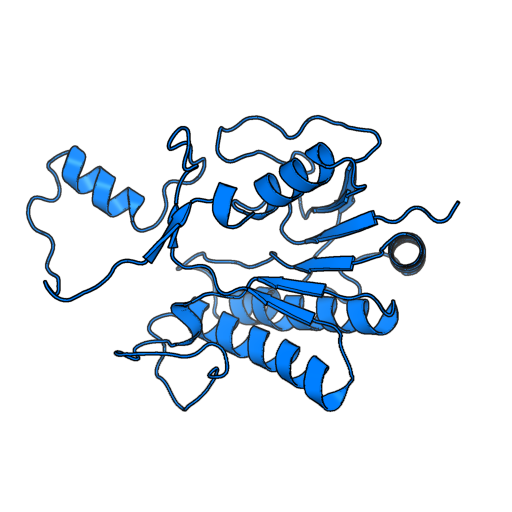.00 56.50 93 ASP A N 1
ATOM 660 C CA . ASP A 1 93 ? 18.121 5.143 -3.385 1.00 56.50 93 ASP A CA 1
ATOM 661 C C . ASP A 1 93 ? 17.921 5.176 -1.860 1.00 56.50 93 ASP A C 1
ATOM 663 O O . ASP A 1 93 ? 18.795 5.671 -1.145 1.00 56.50 93 ASP A O 1
ATOM 667 N N . ASP A 1 94 ? 16.820 4.617 -1.349 1.00 61.47 94 ASP A N 1
ATOM 668 C CA . ASP A 1 94 ? 16.571 4.542 0.089 1.00 61.47 94 ASP A CA 1
ATOM 669 C C . ASP A 1 94 ? 17.487 3.521 0.784 1.00 61.47 94 ASP A C 1
ATOM 671 O O . ASP A 1 94 ? 17.871 2.484 0.232 1.00 61.47 94 ASP A O 1
ATOM 675 N N . SER A 1 95 ? 17.827 3.801 2.046 1.00 68.31 95 SER A N 1
ATOM 676 C CA . SER A 1 95 ? 18.661 2.902 2.841 1.00 68.31 95 SER A CA 1
ATOM 677 C C . SER A 1 95 ? 17.940 1.571 3.120 1.00 68.31 95 SER A C 1
ATOM 679 O O . SER A 1 95 ? 16.714 1.544 3.278 1.00 68.31 95 SER A O 1
ATOM 681 N N . PRO A 1 96 ? 18.672 0.449 3.260 1.00 69.88 96 PRO A N 1
ATOM 682 C CA . PRO A 1 96 ? 18.082 -0.828 3.669 1.00 69.88 96 PRO A CA 1
ATOM 683 C C . PRO A 1 96 ? 17.263 -0.726 4.965 1.00 69.88 96 PRO A C 1
ATOM 685 O O . PRO A 1 96 ? 16.229 -1.374 5.102 1.00 69.88 96 PRO A O 1
ATOM 688 N N . GLU A 1 97 ? 17.698 0.125 5.896 1.00 70.19 97 GLU A N 1
ATOM 689 C CA . GLU A 1 97 ? 17.000 0.412 7.152 1.00 70.19 97 GLU A CA 1
ATOM 690 C C . GLU A 1 97 ? 15.645 1.087 6.918 1.00 70.19 97 GLU A C 1
ATOM 692 O O . GLU A 1 97 ? 14.669 0.747 7.583 1.00 70.19 97 GLU A O 1
ATOM 697 N N . HIS A 1 98 ? 15.542 1.997 5.946 1.00 72.56 98 HIS A N 1
ATOM 698 C CA . HIS A 1 98 ? 14.269 2.628 5.605 1.00 72.56 98 HIS A CA 1
ATOM 699 C C . HIS A 1 98 ? 13.274 1.610 5.029 1.00 72.56 98 HIS A C 1
ATOM 701 O O . HIS A 1 98 ? 12.118 1.577 5.450 1.00 72.56 98 HIS A O 1
ATOM 707 N N . TYR A 1 99 ? 13.733 0.707 4.153 1.00 70.44 99 TYR A N 1
ATOM 708 C CA . TYR A 1 99 ? 12.919 -0.411 3.662 1.00 70.44 99 TYR A CA 1
ATOM 709 C C . TYR A 1 99 ? 12.447 -1.333 4.790 1.00 70.44 99 TYR A C 1
ATOM 711 O O . TYR A 1 99 ? 11.282 -1.735 4.811 1.00 70.44 99 TYR A O 1
ATOM 719 N N . GLN A 1 100 ? 13.330 -1.667 5.733 1.00 75.31 100 GLN A N 1
ATOM 720 C CA . GLN A 1 100 ? 12.968 -2.491 6.885 1.00 75.31 100 GLN A CA 1
ATOM 721 C C . GLN A 1 100 ? 11.934 -1.792 7.770 1.00 75.31 100 GLN A C 1
ATOM 723 O O . GLN A 1 100 ? 10.896 -2.375 8.074 1.00 75.31 100 GLN A O 1
ATOM 728 N N . ASN A 1 101 ? 12.168 -0.535 8.135 1.00 78.62 101 ASN A N 1
ATOM 729 C CA . ASN A 1 101 ? 11.286 0.194 9.041 1.00 78.62 101 ASN A CA 1
ATOM 730 C C . ASN A 1 101 ? 9.912 0.457 8.415 1.00 78.62 101 ASN A C 1
ATOM 732 O O . ASN A 1 101 ? 8.889 0.174 9.036 1.00 78.62 101 ASN A O 1
ATOM 736 N N . LEU A 1 102 ? 9.876 0.939 7.171 1.00 82.44 102 LEU A N 1
ATOM 737 C CA . LEU A 1 102 ? 8.626 1.321 6.523 1.00 82.44 102 LEU A CA 1
ATOM 738 C C . LEU A 1 102 ? 7.856 0.113 5.987 1.00 82.44 102 LEU A C 1
ATOM 740 O O . LEU A 1 102 ? 6.688 -0.061 6.323 1.00 82.44 102 LEU A O 1
ATOM 744 N N . ASN A 1 103 ? 8.481 -0.727 5.158 1.00 85.50 103 ASN A N 1
ATOM 745 C CA . ASN A 1 103 ? 7.741 -1.788 4.471 1.00 85.50 103 ASN A CA 1
ATOM 746 C C . ASN A 1 103 ? 7.475 -2.976 5.402 1.00 85.50 103 ASN A C 1
ATOM 748 O O . ASN A 1 103 ? 6.370 -3.516 5.381 1.00 85.50 103 ASN A O 1
ATOM 752 N N . ILE A 1 104 ? 8.455 -3.384 6.217 1.00 88.81 104 ILE A N 1
ATOM 753 C CA . ILE A 1 104 ? 8.314 -4.539 7.119 1.00 88.81 104 ILE A CA 1
ATOM 754 C C . ILE A 1 104 ? 7.695 -4.092 8.446 1.00 88.81 104 ILE A C 1
AT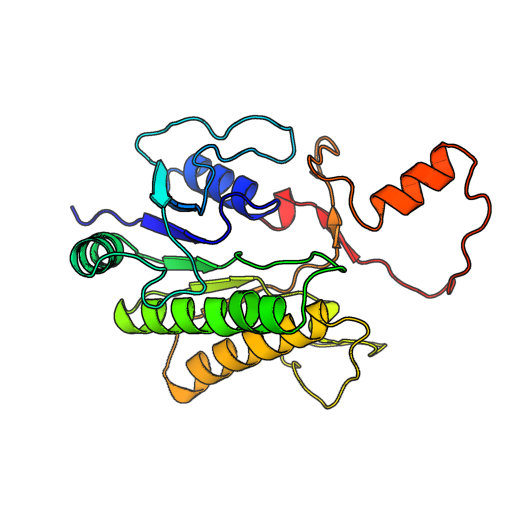OM 756 O O . ILE A 1 104 ? 6.636 -4.593 8.821 1.00 88.81 104 ILE A O 1
ATOM 760 N N . GLY A 1 105 ? 8.315 -3.123 9.126 1.00 91.12 105 GLY A N 1
ATOM 761 C CA . GLY A 1 105 ? 7.823 -2.584 10.398 1.00 91.12 105 GLY A CA 1
ATOM 762 C C . GLY A 1 105 ? 6.435 -1.957 10.265 1.00 91.12 105 GLY A C 1
ATOM 763 O O . GLY A 1 105 ? 5.542 -2.271 11.049 1.00 91.12 105 GLY A O 1
ATOM 764 N N . GLY A 1 106 ? 6.210 -1.170 9.209 1.00 93.44 106 GLY A N 1
ATOM 765 C CA . GLY A 1 106 ? 4.892 -0.608 8.922 1.00 93.44 106 GLY A CA 1
ATOM 766 C C . GLY A 1 106 ? 3.814 -1.660 8.686 1.00 93.44 106 GLY A C 1
ATOM 767 O O . GLY A 1 106 ? 2.718 -1.543 9.233 1.00 93.44 106 GLY A O 1
ATOM 768 N N . SER A 1 107 ? 4.132 -2.732 7.954 1.00 95.44 107 SER A N 1
ATOM 769 C CA . SER A 1 107 ? 3.197 -3.851 7.782 1.00 95.44 107 SER A CA 1
ATOM 770 C C . SER A 1 107 ? 2.898 -4.551 9.107 1.00 95.44 107 SER A C 1
ATOM 772 O O . SER A 1 107 ? 1.738 -4.857 9.375 1.00 95.44 107 SER A O 1
ATOM 774 N N . ALA A 1 108 ? 3.912 -4.761 9.955 1.00 96.38 108 ALA A N 1
ATOM 775 C CA . ALA A 1 108 ? 3.735 -5.360 11.278 1.00 96.38 108 ALA A CA 1
ATOM 776 C C . ALA A 1 108 ? 2.799 -4.517 12.158 1.00 96.38 108 ALA A C 1
ATOM 778 O O . ALA A 1 108 ? 1.847 -5.048 12.721 1.00 96.38 108 ALA A O 1
ATOM 779 N N . ASN A 1 109 ? 2.999 -3.197 12.205 1.00 97.06 109 ASN A N 1
ATOM 780 C CA . ASN A 1 109 ? 2.151 -2.294 12.987 1.00 97.06 109 ASN A CA 1
ATOM 781 C C . ASN A 1 109 ? 0.688 -2.311 12.516 1.00 97.06 109 ASN A C 1
ATOM 783 O O . ASN A 1 109 ? -0.227 -2.296 13.339 1.00 97.06 109 ASN A O 1
ATOM 787 N N . VAL A 1 110 ? 0.445 -2.376 11.201 1.00 97.38 110 VAL A N 1
ATOM 788 C CA . VAL A 1 110 ? -0.924 -2.476 10.669 1.00 97.38 110 VAL A CA 1
ATOM 789 C C . VAL A 1 110 ? -1.551 -3.840 10.967 1.00 97.38 110 VAL A C 1
ATOM 791 O O . VAL A 1 110 ? -2.737 -3.895 11.286 1.00 97.38 110 VAL A O 1
ATOM 794 N N . VAL A 1 111 ? -0.776 -4.927 10.906 1.00 98.12 111 VAL A N 1
ATOM 795 C CA . VAL A 1 111 ? -1.233 -6.269 11.304 1.00 98.12 111 VAL A CA 1
ATOM 796 C C . VAL A 1 111 ? -1.650 -6.292 12.774 1.00 98.12 111 VAL A C 1
ATOM 798 O O . VAL A 1 111 ? -2.729 -6.796 13.084 1.00 98.12 111 VAL A O 1
ATOM 801 N N . GLU A 1 112 ? -0.846 -5.713 13.671 1.00 97.69 112 GLU A N 1
ATOM 802 C CA . GLU A 1 112 ? -1.201 -5.634 15.092 1.00 97.69 112 GLU A CA 1
ATOM 803 C C . GLU A 1 112 ? -2.495 -4.854 15.311 1.00 97.69 112 GLU A C 1
ATOM 805 O O . GLU A 1 112 ? -3.354 -5.307 16.064 1.00 97.69 112 GLU A O 1
ATOM 810 N N . LEU A 1 113 ? -2.688 -3.731 14.613 1.00 96.81 113 LEU A N 1
ATOM 811 C CA . LEU A 1 113 ? -3.936 -2.973 14.709 1.00 96.81 113 LEU A CA 1
ATOM 812 C C . LEU A 1 113 ? -5.140 -3.731 14.154 1.00 96.81 113 LEU A C 1
ATOM 814 O O . LEU A 1 113 ? -6.199 -3.711 14.775 1.00 96.81 113 LEU A O 1
ATOM 818 N N . ALA A 1 114 ? -4.992 -4.418 13.020 1.00 97.81 114 ALA A N 1
ATOM 819 C CA . ALA A 1 114 ? -6.067 -5.225 12.448 1.00 97.81 114 ALA A CA 1
ATOM 820 C C . ALA A 1 114 ? -6.524 -6.320 13.425 1.00 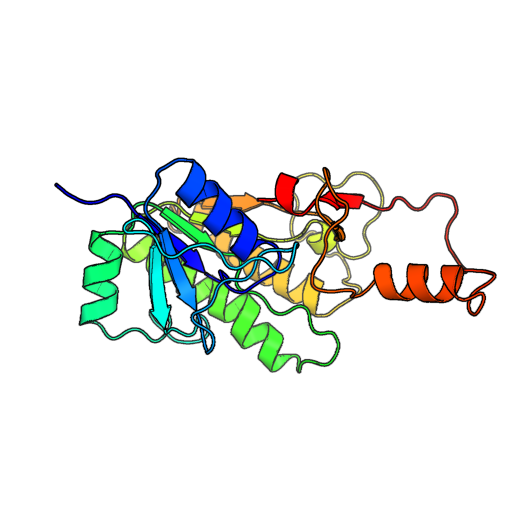97.81 114 ALA A C 1
ATOM 822 O O . ALA A 1 114 ? -7.721 -6.547 13.590 1.00 97.81 114 ALA A O 1
ATOM 823 N N . LEU A 1 115 ? -5.569 -6.957 14.109 1.00 97.81 115 LEU A N 1
ATOM 824 C CA . LEU A 1 115 ? -5.835 -7.959 15.141 1.00 97.81 115 LEU A CA 1
ATOM 825 C C . LEU A 1 115 ? -6.440 -7.344 16.406 1.00 97.81 115 LEU A C 1
ATOM 827 O O . LEU A 1 115 ? -7.404 -7.884 16.940 1.00 97.81 115 LEU A O 1
ATOM 831 N N . GLN A 1 116 ? -5.907 -6.214 16.874 1.00 96.44 116 GLN A N 1
ATOM 832 C CA . GLN A 1 116 ? -6.395 -5.516 18.064 1.00 96.44 116 GLN A CA 1
ATOM 833 C C . GLN A 1 116 ? -7.830 -5.008 17.888 1.00 96.44 116 GLN A C 1
ATOM 835 O O . GLN A 1 116 ? -8.618 -5.057 18.831 1.00 96.44 116 GLN A O 1
ATOM 840 N N . TRP A 1 117 ? -8.167 -4.504 16.702 1.00 96.38 117 TRP A N 1
ATOM 841 C CA . TRP A 1 117 ? -9.503 -3.996 16.386 1.00 96.38 117 TRP A CA 1
ATOM 842 C C . TRP A 1 117 ? -10.456 -5.083 15.873 1.00 96.38 117 TRP A C 1
ATOM 844 O O . TRP A 1 117 ? -11.627 -4.793 15.658 1.00 96.38 117 TRP A O 1
ATOM 854 N N . ASP A 1 118 ? -9.969 -6.314 15.679 1.00 96.94 118 ASP A N 1
ATOM 855 C CA . ASP A 1 118 ? -10.700 -7.429 15.060 1.00 96.94 118 ASP A CA 1
ATOM 856 C C . ASP A 1 118 ? -11.382 -7.035 13.735 1.00 96.94 118 ASP A C 1
ATOM 858 O O . ASP A 1 118 ? -12.582 -7.225 13.505 1.00 96.94 118 ASP A O 1
ATOM 862 N N . VAL A 1 119 ? -10.591 -6.472 12.822 1.00 97.56 119 VAL A N 1
ATOM 863 C CA . VAL A 1 119 ? -11.048 -6.062 11.489 1.00 97.56 119 VAL A CA 1
ATOM 864 C C . VAL A 1 119 ? -10.266 -6.782 10.395 1.00 97.56 119 VAL A C 1
ATOM 866 O O . VAL A 1 119 ? -9.069 -7.038 10.542 1.00 97.56 119 VAL A O 1
ATOM 869 N N . PRO A 1 120 ? -10.908 -7.116 9.263 1.00 98.25 120 PRO A N 1
ATOM 870 C CA . PRO A 1 120 ? -10.199 -7.655 8.126 1.00 98.25 120 PRO A CA 1
ATOM 871 C C . PRO A 1 120 ? -9.305 -6.597 7.473 1.00 98.25 120 PRO A C 1
ATOM 873 O O . PRO A 1 120 ? -9.595 -5.395 7.523 1.00 98.25 120 PRO A O 1
ATOM 876 N N . MET A 1 121 ? -8.254 -7.046 6.789 1.00 98.19 121 MET A N 1
ATOM 877 C CA . MET A 1 121 ? -7.374 -6.155 6.037 1.00 98.19 121 MET A CA 1
ATOM 878 C C . MET A 1 121 ? -7.053 -6.634 4.620 1.00 98.19 121 MET A C 1
ATOM 880 O O . MET A 1 121 ? -6.984 -7.827 4.337 1.00 98.19 121 MET A O 1
ATOM 884 N N . VAL A 1 122 ? -6.797 -5.685 3.727 1.00 98.50 122 VAL A N 1
ATOM 885 C CA . VAL A 1 122 ? -6.184 -5.914 2.419 1.00 98.50 122 VAL A CA 1
ATOM 886 C C . VAL A 1 122 ? -4.730 -5.467 2.503 1.00 98.50 122 VAL A C 1
ATOM 888 O O . VAL A 1 122 ? -4.457 -4.296 2.760 1.00 98.50 122 VAL A O 1
ATOM 891 N N . HIS A 1 123 ? -3.794 -6.386 2.288 1.00 98.00 123 HIS A N 1
ATOM 892 C CA . HIS A 1 123 ? -2.373 -6.083 2.168 1.00 98.00 123 HIS A CA 1
ATOM 893 C C . HIS A 1 123 ? -1.983 -6.032 0.689 1.00 98.00 123 HIS A C 1
ATOM 895 O O . HIS A 1 123 ? -2.040 -7.047 -0.010 1.00 98.00 123 HIS A O 1
ATOM 901 N N . VAL A 1 124 ? -1.547 -4.869 0.207 1.00 96.94 124 VAL A N 1
ATOM 902 C CA . VAL A 1 124 ? -1.060 -4.739 -1.171 1.00 96.94 124 VAL A CA 1
ATOM 903 C C . VAL A 1 124 ? 0.430 -5.065 -1.211 1.00 96.94 124 VAL A C 1
ATOM 905 O O . VAL A 1 124 ? 1.274 -4.252 -0.836 1.00 96.94 124 VAL A O 1
ATOM 908 N N . SER A 1 125 ? 0.741 -6.285 -1.642 1.00 95.69 125 SER A N 1
ATOM 909 C CA . SER A 1 125 ? 2.079 -6.814 -1.906 1.00 95.69 125 SER A CA 1
ATOM 910 C C . SER A 1 125 ? 2.532 -6.434 -3.330 1.00 95.69 125 SER A C 1
ATOM 912 O O . SER A 1 125 ? 2.259 -5.332 -3.803 1.00 95.69 125 SER A O 1
ATOM 914 N N . THR A 1 126 ? 3.259 -7.306 -4.024 1.00 94.19 126 THR A N 1
ATOM 915 C CA . THR A 1 126 ? 3.646 -7.133 -5.427 1.00 94.19 126 THR A CA 1
ATOM 916 C C . THR A 1 126 ? 3.846 -8.484 -6.107 1.00 94.19 126 THR A C 1
ATOM 918 O O . THR A 1 126 ? 4.258 -9.446 -5.465 1.00 94.19 126 THR A O 1
ATOM 921 N N . ALA A 1 127 ? 3.598 -8.570 -7.416 1.00 94.25 127 ALA A N 1
ATOM 922 C CA . ALA A 1 127 ? 3.916 -9.764 -8.203 1.00 94.25 127 ALA A CA 1
ATOM 923 C C . ALA A 1 127 ? 5.417 -10.111 -8.157 1.00 94.25 127 ALA A C 1
ATOM 925 O O . ALA A 1 127 ? 5.788 -11.267 -8.332 1.00 94.25 127 ALA A O 1
ATOM 926 N N . TYR A 1 128 ? 6.276 -9.128 -7.863 1.00 92.06 128 TYR A N 1
ATOM 927 C CA . TYR A 1 128 ? 7.729 -9.288 -7.825 1.00 92.06 128 TYR A CA 1
ATOM 928 C C . TYR A 1 128 ? 8.275 -9.951 -6.552 1.00 92.06 128 TYR A C 1
ATOM 930 O O . TYR A 1 128 ? 9.484 -10.147 -6.444 1.00 92.06 128 TYR A O 1
ATOM 938 N N . VAL A 1 129 ? 7.421 -10.383 -5.612 1.00 94.19 129 VAL A N 1
ATOM 939 C CA . VAL A 1 129 ? 7.869 -11.255 -4.504 1.00 94.19 129 VAL A CA 1
ATOM 940 C C . VAL A 1 129 ? 8.398 -12.606 -5.002 1.00 94.19 129 VAL A C 1
ATOM 942 O O . VAL A 1 129 ? 9.135 -13.279 -4.291 1.00 94.19 129 VAL A O 1
ATOM 945 N N . CYS A 1 130 ? 8.107 -12.975 -6.255 1.00 93.06 130 CYS A N 1
ATOM 946 C CA . CYS A 1 130 ? 8.713 -14.128 -6.917 1.00 93.06 130 CYS A CA 1
ATOM 947 C C . CYS A 1 130 ? 10.212 -13.948 -7.242 1.00 93.06 130 CYS A C 1
ATOM 949 O O . CYS A 1 130 ? 10.875 -14.916 -7.626 1.00 93.06 130 CYS A O 1
ATOM 951 N N . GLY A 1 131 ? 10.757 -12.736 -7.083 1.00 92.75 131 GLY A N 1
ATOM 952 C CA . GLY A 1 131 ? 12.157 -12.411 -7.335 1.00 92.75 131 GLY A CA 1
ATOM 953 C C . GLY A 1 131 ? 12.583 -12.723 -8.772 1.00 92.75 131 GLY A C 1
ATOM 954 O O . GLY A 1 131 ? 11.880 -12.433 -9.735 1.00 92.75 131 GLY A O 1
ATOM 955 N N . LEU A 1 132 ? 13.748 -13.351 -8.921 1.00 91.94 132 LEU A N 1
ATOM 956 C CA . LEU A 1 132 ? 14.344 -13.709 -10.213 1.00 91.94 132 LEU A CA 1
ATOM 957 C C . LEU A 1 132 ? 13.838 -15.051 -10.774 1.00 91.94 132 LEU A C 1
ATOM 959 O O . LEU A 1 132 ? 14.456 -15.614 -11.683 1.00 91.94 132 LEU A O 1
ATOM 963 N N . ARG A 1 133 ? 12.751 -15.607 -10.222 1.00 92.56 133 ARG A N 1
ATOM 964 C CA . ARG A 1 133 ? 12.155 -16.848 -10.733 1.00 92.56 133 ARG A CA 1
ATOM 965 C C . ARG A 1 133 ? 11.592 -16.645 -12.141 1.00 92.56 133 ARG A C 1
ATOM 967 O O . ARG A 1 133 ? 11.259 -15.546 -12.566 1.00 92.56 133 ARG A O 1
ATOM 974 N N . SER A 1 134 ? 11.496 -17.742 -12.884 1.00 88.75 134 SER A N 1
ATOM 975 C CA . SER A 1 134 ? 10.899 -17.788 -14.220 1.00 88.75 134 SER A CA 1
ATOM 976 C C . SER A 1 134 ? 9.925 -18.959 -14.314 1.00 88.75 134 SER A C 1
ATOM 978 O O . SER A 1 134 ? 10.038 -19.921 -13.553 1.00 88.75 134 SER A O 1
ATOM 980 N N . GLY A 1 135 ? 9.000 -18.890 -15.270 1.00 89.75 135 GLY A N 1
ATOM 981 C CA . GLY A 1 135 ? 7.927 -19.871 -15.426 1.00 89.75 135 GLY A CA 1
ATOM 982 C C . GLY A 1 135 ? 6.673 -19.490 -14.641 1.00 89.75 135 GLY A C 1
ATOM 983 O O . GLY A 1 135 ? 6.477 -18.329 -14.289 1.00 89.75 135 GLY A O 1
ATOM 984 N N . VAL A 1 136 ? 5.806 -20.474 -14.406 1.00 91.12 136 VAL A N 1
ATOM 985 C CA . VAL A 1 136 ? 4.557 -20.275 -13.664 1.00 91.12 136 VAL A CA 1
ATOM 986 C C . VAL A 1 136 ? 4.875 -20.117 -12.178 1.00 91.12 136 VAL A C 1
ATOM 988 O O . VAL A 1 136 ? 5.556 -20.961 -11.599 1.00 91.12 136 VAL A O 1
ATOM 991 N N . VAL A 1 137 ? 4.374 -19.037 -11.581 1.00 93.19 137 VAL A N 1
ATOM 992 C CA . VAL A 1 137 ? 4.418 -18.782 -10.138 1.00 93.19 137 VAL A CA 1
ATOM 993 C C . VAL A 1 137 ? 2.981 -18.629 -9.664 1.00 93.19 137 VAL A C 1
ATOM 995 O O . VAL A 1 137 ? 2.238 -17.808 -10.202 1.00 93.19 137 VAL A O 1
ATOM 998 N N . THR A 1 138 ? 2.586 -19.449 -8.701 1.00 94.69 138 THR A N 1
ATOM 999 C CA . THR A 1 138 ? 1.220 -19.490 -8.171 1.00 94.69 138 THR A CA 1
ATOM 1000 C C . THR A 1 138 ? 1.049 -18.541 -6.985 1.00 94.69 138 THR A C 1
ATOM 1002 O O . THR A 1 138 ? 2.016 -18.107 -6.357 1.00 94.69 138 THR A O 1
ATOM 1005 N N . GLU A 1 139 ? -0.198 -18.194 -6.671 1.00 93.75 139 GLU A N 1
ATOM 1006 C CA . GLU A 1 139 ? -0.529 -17.271 -5.577 1.00 93.75 139 GLU A CA 1
ATOM 1007 C C . GLU A 1 139 ? -0.213 -17.862 -4.192 1.00 93.75 139 GLU A C 1
ATOM 1009 O O . GLU A 1 139 ? 0.082 -17.123 -3.250 1.00 93.75 139 GLU A O 1
ATOM 1014 N N . ASP A 1 140 ? -0.187 -19.191 -4.080 1.00 92.94 140 ASP A N 1
ATOM 1015 C CA . ASP A 1 140 ? 0.142 -19.906 -2.845 1.00 92.94 140 ASP A CA 1
ATOM 1016 C C . ASP A 1 140 ? 1.641 -19.866 -2.515 1.00 92.94 140 ASP A C 1
ATOM 1018 O O . ASP A 1 140 ? 2.023 -19.986 -1.351 1.00 92.94 140 ASP A O 1
ATOM 1022 N N . GLU A 1 141 ? 2.496 -19.626 -3.510 1.00 93.75 141 GLU A N 1
ATOM 1023 C CA . GLU A 1 141 ? 3.944 -19.534 -3.339 1.00 93.75 141 GLU A CA 1
ATOM 1024 C C . GLU A 1 141 ? 4.362 -18.132 -2.877 1.00 93.75 141 GLU A C 1
ATOM 1026 O O . GLU A 1 141 ? 3.961 -17.121 -3.461 1.00 93.75 141 GLU A O 1
ATOM 1031 N N . LEU A 1 142 ? 5.204 -18.056 -1.842 1.00 94.06 142 LEU A N 1
ATOM 1032 C CA . LEU A 1 142 ? 5.817 -16.806 -1.383 1.00 94.06 142 LEU A CA 1
ATOM 1033 C C . LEU A 1 142 ? 7.341 -16.918 -1.352 1.00 94.06 142 LEU A C 1
ATOM 1035 O O . LEU A 1 142 ? 7.990 -16.437 -2.275 1.00 94.06 142 LEU A O 1
ATOM 1039 N N . ASP A 1 143 ? 7.898 -17.592 -0.344 1.00 92.88 143 ASP A N 1
ATOM 1040 C CA . ASP A 1 143 ? 9.333 -17.853 -0.256 1.00 92.88 143 ASP A CA 1
ATOM 1041 C C . ASP A 1 143 ? 9.632 -19.338 -0.452 1.00 92.88 143 ASP A C 1
ATOM 1043 O O . ASP A 1 143 ? 9.298 -20.183 0.377 1.00 92.88 143 ASP A O 1
ATOM 1047 N N . VAL A 1 144 ? 10.248 -19.646 -1.591 1.00 93.25 144 VAL A N 1
ATOM 1048 C CA . VAL A 1 144 ? 10.736 -20.983 -1.953 1.00 93.25 144 VAL A CA 1
ATOM 1049 C C . VAL A 1 144 ? 12.260 -20.989 -2.134 1.00 93.25 144 VAL A C 1
ATOM 1051 O O . VAL A 1 144 ? 12.807 -21.868 -2.802 1.00 93.25 144 VAL A O 1
ATOM 1054 N N . GLY A 1 145 ? 12.960 -19.993 -1.578 1.00 91.56 145 GLY A N 1
ATOM 1055 C CA . GLY A 1 145 ? 14.409 -19.825 -1.712 1.00 91.56 145 GLY A CA 1
ATOM 1056 C C . GLY A 1 145 ? 14.839 -19.057 -2.965 1.00 91.56 145 GLY A C 1
ATOM 1057 O O . GLY A 1 145 ? 15.960 -19.240 -3.453 1.00 91.56 145 GLY A O 1
ATOM 1058 N N . GLN A 1 146 ? 13.962 -18.219 -3.526 1.00 93.88 146 GLN A N 1
ATOM 1059 C CA . GLN A 1 146 ? 14.308 -17.363 -4.661 1.00 93.88 146 GLN A CA 1
ATOM 1060 C C . GLN A 1 146 ? 15.340 -16.288 -4.301 1.00 93.88 146 GLN A C 1
ATOM 1062 O O . GLN A 1 146 ? 15.461 -15.841 -3.164 1.00 93.88 146 GLN A O 1
ATOM 1067 N N . LYS A 1 147 ? 16.066 -15.819 -5.318 1.00 95.31 147 LYS A N 1
ATOM 1068 C CA . LYS A 1 147 ? 16.903 -14.618 -5.222 1.00 95.31 147 LYS A CA 1
ATOM 1069 C C . LYS A 1 147 ? 16.095 -13.397 -5.641 1.00 95.31 147 LYS A C 1
ATOM 1071 O O . LYS A 1 147 ? 15.311 -13.492 -6.582 1.00 95.31 147 LYS A O 1
ATOM 1076 N N . PHE A 1 148 ? 16.343 -12.260 -5.004 1.00 93.00 148 PHE A N 1
ATOM 1077 C CA . PHE A 1 148 ? 15.706 -10.986 -5.337 1.00 93.00 148 PHE A CA 1
ATOM 1078 C C . PHE A 1 148 ? 16.632 -10.109 -6.178 1.00 93.00 148 PHE A C 1
ATOM 1080 O O . PHE A 1 148 ? 17.850 -10.120 -5.983 1.00 93.00 148 PHE A O 1
ATOM 1087 N N . GLY A 1 149 ? 16.054 -9.362 -7.118 1.00 86.94 149 GLY A N 1
ATOM 1088 C CA . GLY A 1 149 ? 16.770 -8.376 -7.925 1.00 86.94 149 GLY A CA 1
ATOM 1089 C C . GLY A 1 149 ? 16.918 -7.029 -7.219 1.00 86.94 149 GLY A C 1
ATOM 1090 O O . GLY A 1 149 ? 17.841 -6.277 -7.525 1.00 86.94 149 GLY A O 1
ATOM 1091 N N . THR A 1 150 ? 16.033 -6.726 -6.263 1.00 85.94 150 THR A N 1
ATOM 1092 C CA . THR A 1 150 ? 16.006 -5.442 -5.548 1.00 85.94 150 THR A CA 1
ATOM 1093 C C . THR A 1 150 ? 15.697 -5.605 -4.055 1.00 85.94 150 THR A C 1
ATOM 1095 O O . THR A 1 150 ? 15.054 -6.569 -3.635 1.00 85.94 150 THR A O 1
ATOM 1098 N N . LEU A 1 151 ? 16.114 -4.628 -3.237 1.00 86.06 151 LEU A N 1
ATOM 1099 C CA . LEU A 1 151 ? 15.744 -4.563 -1.812 1.00 86.06 151 LEU A CA 1
ATOM 1100 C C . LEU A 1 151 ? 14.235 -4.370 -1.617 1.00 86.06 151 LEU A C 1
ATOM 1102 O O . LEU A 1 151 ? 13.664 -4.870 -0.650 1.00 86.06 151 LEU A O 1
ATOM 1106 N N . TYR A 1 152 ? 13.577 -3.691 -2.561 1.00 85.62 152 TYR A N 1
ATOM 1107 C CA . TYR A 1 152 ? 12.126 -3.544 -2.573 1.00 85.62 152 TYR A CA 1
ATOM 1108 C C . TYR A 1 152 ? 11.425 -4.906 -2.613 1.00 85.62 152 TYR A C 1
ATOM 1110 O O . TYR A 1 152 ? 10.611 -5.189 -1.734 1.00 85.62 152 TYR A O 1
ATOM 1118 N N . GLU A 1 153 ? 11.780 -5.766 -3.572 1.00 90.88 153 GLU A N 1
ATOM 1119 C CA . GLU A 1 153 ? 11.206 -7.113 -3.709 1.00 90.88 153 GLU A CA 1
ATOM 1120 C C . GLU A 1 153 ? 11.378 -7.938 -2.434 1.00 90.88 153 GLU A C 1
ATOM 1122 O O . GLU A 1 153 ? 10.410 -8.507 -1.925 1.00 90.88 153 GLU A O 1
ATOM 1127 N N . GLN A 1 154 ? 12.593 -7.933 -1.878 1.00 91.50 154 GLN A N 1
ATOM 1128 C CA . GLN A 1 154 ? 12.897 -8.626 -0.631 1.00 91.50 154 GLN A CA 1
ATOM 1129 C C . GLN A 1 154 ? 12.050 -8.089 0.533 1.00 91.50 154 GLN A C 1
ATOM 1131 O O . GLN A 1 154 ? 11.475 -8.867 1.294 1.00 91.50 154 GLN A O 1
ATOM 1136 N N . SER A 1 155 ? 11.928 -6.762 0.659 1.00 90.94 155 SER A N 1
ATOM 1137 C CA . SER A 1 155 ? 11.133 -6.136 1.721 1.00 90.94 155 SER A CA 1
ATOM 1138 C C . SER A 1 155 ? 9.643 -6.475 1.613 1.00 90.94 155 SER A C 1
ATOM 1140 O O . SER A 1 155 ? 9.000 -6.719 2.632 1.00 90.94 155 SER A O 1
ATOM 1142 N N . LYS A 1 156 ? 9.093 -6.546 0.391 1.00 93.69 156 LYS A N 1
ATOM 1143 C CA . LYS A 1 156 ? 7.691 -6.917 0.154 1.00 93.69 156 LYS A CA 1
ATOM 1144 C C . LYS A 1 156 ? 7.441 -8.399 0.404 1.00 93.69 156 LYS A C 1
ATOM 1146 O O . LYS A 1 156 ? 6.414 -8.715 0.994 1.00 93.69 156 LYS A O 1
ATOM 1151 N N . CYS A 1 157 ? 8.380 -9.277 0.045 1.00 95.31 157 CYS A N 1
ATOM 1152 C CA . CYS A 1 157 ? 8.302 -10.697 0.398 1.00 95.31 157 CYS A CA 1
ATOM 1153 C C . CYS A 1 157 ? 8.244 -10.868 1.919 1.00 95.31 157 CYS A C 1
ATOM 1155 O O . CYS A 1 157 ? 7.322 -11.489 2.441 1.00 95.31 157 CYS A O 1
ATOM 1157 N N . ARG A 1 158 ? 9.154 -10.205 2.644 1.00 94.69 158 ARG A N 1
ATOM 1158 C CA . ARG A 1 158 ? 9.209 -10.287 4.107 1.00 94.69 158 ARG A CA 1
ATOM 1159 C C . ARG A 1 158 ? 7.982 -9.679 4.792 1.00 94.69 158 ARG A C 1
ATOM 1161 O O . ARG A 1 158 ? 7.506 -10.219 5.785 1.00 94.69 158 ARG A O 1
ATOM 1168 N N . ALA A 1 159 ? 7.456 -8.572 4.273 1.00 94.88 159 ALA A N 1
ATOM 1169 C CA . ALA A 1 159 ? 6.202 -7.997 4.753 1.00 94.88 159 ALA A CA 1
ATOM 1170 C C . ALA A 1 159 ? 5.020 -8.960 4.550 1.00 94.88 159 ALA A C 1
ATOM 1172 O O . ALA A 1 159 ? 4.190 -9.118 5.442 1.00 94.88 159 ALA A O 1
ATOM 1173 N N . GLU A 1 160 ? 4.964 -9.640 3.404 1.00 97.25 160 GLU A N 1
ATOM 1174 C CA . GLU A 1 160 ? 3.916 -10.617 3.126 1.00 97.25 160 GLU A CA 1
ATOM 1175 C C . GLU A 1 160 ? 4.029 -11.864 4.019 1.00 97.25 160 GLU A C 1
ATOM 1177 O O . GLU A 1 160 ? 3.007 -12.379 4.468 1.00 97.25 160 GLU A O 1
ATOM 1182 N N . GLU A 1 161 ? 5.244 -12.315 4.346 1.00 96.81 161 GLU A N 1
ATOM 1183 C CA . GLU A 1 161 ? 5.468 -13.418 5.294 1.00 96.81 161 GLU A CA 1
ATOM 1184 C C . GLU A 1 161 ? 4.851 -13.115 6.661 1.00 96.81 161 GLU A C 1
ATOM 1186 O O . GLU A 1 161 ? 4.199 -13.982 7.240 1.00 96.81 161 GLU A O 1
ATOM 1191 N N . LEU A 1 162 ? 4.997 -11.878 7.152 1.00 96.88 162 LEU A N 1
ATOM 1192 C CA . LEU A 1 162 ? 4.385 -11.447 8.412 1.00 96.88 162 LEU A CA 1
ATOM 1193 C C . LEU A 1 162 ? 2.857 -11.516 8.355 1.00 96.88 162 LEU A C 1
ATOM 1195 O O . LEU A 1 162 ? 2.223 -11.992 9.295 1.00 96.88 162 LEU A O 1
ATOM 1199 N N . VAL A 1 163 ? 2.260 -11.075 7.244 1.00 97.69 163 VAL A N 1
ATOM 1200 C CA . VAL A 1 163 ? 0.804 -11.133 7.054 1.00 97.69 163 VAL A CA 1
ATOM 1201 C C . VAL A 1 163 ? 0.332 -12.585 6.982 1.00 97.69 163 VAL A C 1
ATOM 1203 O O . VAL A 1 163 ? -0.638 -12.938 7.648 1.00 97.69 163 VAL A O 1
ATOM 1206 N N . ARG A 1 164 ? 1.027 -13.452 6.233 1.00 97.81 164 ARG A N 1
ATOM 1207 C CA . ARG A 1 164 ? 0.691 -14.883 6.141 1.00 97.81 164 ARG A CA 1
ATOM 1208 C C . ARG A 1 164 ? 0.811 -15.591 7.485 1.00 97.81 164 ARG A C 1
ATOM 1210 O O . ARG A 1 164 ? -0.107 -16.323 7.844 1.00 97.81 164 ARG A O 1
ATOM 1217 N N . ALA A 1 165 ? 1.878 -15.326 8.238 1.00 97.75 165 ALA A N 1
ATOM 1218 C CA . ALA A 1 165 ? 2.047 -15.854 9.588 1.00 97.75 165 ALA A CA 1
ATOM 1219 C C . ALA A 1 165 ? 0.904 -15.396 10.505 1.00 97.75 165 ALA A C 1
ATOM 1221 O O . ALA A 1 165 ? 0.303 -16.211 11.199 1.00 97.75 165 ALA A O 1
ATOM 1222 N N . ALA A 1 166 ? 0.513 -14.119 10.451 1.00 98.12 166 ALA A N 1
ATOM 1223 C CA . ALA A 1 166 ? -0.619 -13.614 11.226 1.00 98.12 166 ALA A CA 1
ATOM 1224 C C . ALA A 1 166 ? -1.958 -14.272 10.841 1.00 98.12 166 ALA A C 1
ATOM 1226 O O . ALA A 1 166 ? -2.783 -14.529 11.720 1.00 98.12 166 ALA A O 1
ATOM 1227 N N . ILE A 1 167 ? -2.176 -14.588 9.558 1.00 97.94 167 ILE A N 1
ATOM 1228 C CA . ILE A 1 167 ? -3.352 -15.353 9.110 1.00 97.94 167 ILE A CA 1
ATOM 1229 C C . ILE A 1 167 ? -3.335 -16.753 9.738 1.00 97.94 167 ILE A C 1
ATOM 1231 O O . ILE A 1 167 ? -4.310 -17.147 10.379 1.00 97.94 167 ILE A O 1
ATOM 1235 N N . SER A 1 168 ? -2.238 -17.499 9.580 1.00 97.31 168 SER A N 1
ATOM 1236 C CA . SER A 1 168 ? -2.171 -18.908 9.990 1.00 97.31 168 SER A CA 1
ATOM 1237 C C . SER A 1 168 ? -2.066 -19.115 11.499 1.00 97.31 168 SER A C 1
ATOM 1239 O O . SER A 1 168 ? -2.622 -20.075 12.023 1.00 97.31 168 SER A O 1
ATOM 1241 N N . GLU A 1 169 ? -1.345 -18.242 12.200 1.00 98.06 169 GLU A N 1
ATOM 1242 C CA . GLU A 1 169 ? -0.999 -18.423 13.616 1.00 98.06 169 GLU A CA 1
ATOM 1243 C C . GLU A 1 169 ? -1.927 -17.645 14.551 1.00 98.06 169 GLU A C 1
ATOM 1245 O O . GLU A 1 169 ? -2.147 -18.058 15.689 1.00 98.06 169 GLU A O 1
ATOM 1250 N N . ARG A 1 170 ? -2.467 -16.510 14.088 1.00 98.19 170 ARG A N 1
ATOM 1251 C CA . ARG A 1 170 ? -3.238 -15.571 14.922 1.00 98.19 170 ARG A CA 1
ATOM 1252 C C . ARG A 1 170 ? -4.660 -15.327 14.422 1.00 98.19 170 ARG A C 1
ATOM 1254 O O . ARG A 1 170 ? -5.395 -14.578 15.057 1.00 98.19 170 ARG A O 1
ATOM 1261 N N . GLY A 1 171 ? -5.063 -15.963 13.320 1.00 97.56 171 GLY A N 1
ATOM 1262 C CA . GLY A 1 171 ? -6.423 -15.875 12.789 1.00 97.56 171 GLY A CA 1
ATOM 1263 C C . GLY A 1 171 ? -6.759 -14.535 12.131 1.00 97.56 171 GLY A C 1
ATOM 1264 O O . GLY A 1 171 ? -7.936 -14.189 12.033 1.00 97.56 171 GLY A O 1
ATOM 1265 N N . LEU A 1 172 ? -5.756 -13.772 11.676 1.00 98.44 172 LEU A N 1
ATOM 1266 C CA . LEU A 1 172 ? -5.993 -12.527 10.944 1.00 98.44 172 LEU A CA 1
ATOM 1267 C C . LEU A 1 172 ? -6.831 -12.795 9.685 1.00 98.44 172 LEU A C 1
ATOM 1269 O O . LEU A 1 172 ? -6.480 -13.624 8.845 1.00 98.44 172 LEU A O 1
ATOM 1273 N N . ARG A 1 173 ? -7.907 -12.028 9.500 1.00 98.38 173 ARG A N 1
ATOM 1274 C CA . ARG A 1 173 ? -8.693 -12.034 8.259 1.00 98.38 173 ARG A CA 1
ATOM 1275 C C . ARG A 1 173 ? -8.040 -11.101 7.244 1.00 98.38 173 ARG A C 1
ATOM 1277 O O . ARG A 1 173 ? -8.341 -9.912 7.226 1.00 98.38 173 ARG A O 1
ATOM 1284 N N . ALA A 1 174 ? -7.148 -11.614 6.404 1.00 98.00 174 ALA A N 1
ATOM 1285 C CA . ALA A 1 174 ? -6.467 -10.791 5.408 1.00 98.00 174 ALA A CA 1
ATOM 1286 C C . ALA A 1 174 ? -6.585 -11.320 3.974 1.00 98.00 174 ALA A C 1
ATOM 1288 O O . ALA A 1 174 ? -6.592 -12.523 3.731 1.00 98.00 174 ALA A O 1
ATOM 1289 N N . CYS A 1 175 ? -6.650 -10.387 3.024 1.00 97.75 175 CYS A N 1
ATOM 1290 C CA . CYS A 1 175 ? -6.501 -10.631 1.594 1.00 97.75 175 CYS A CA 1
ATOM 1291 C C . CYS A 1 175 ? -5.186 -10.003 1.122 1.00 97.75 175 CYS A C 1
ATOM 1293 O O . CYS A 1 175 ? -4.895 -8.850 1.444 1.00 97.75 175 CYS A O 1
ATOM 1295 N N . ILE A 1 176 ? -4.386 -10.756 0.371 1.00 98.06 176 ILE A N 1
ATOM 1296 C CA . ILE A 1 176 ? -3.109 -10.291 -0.172 1.00 98.06 176 ILE A CA 1
ATOM 1297 C C . ILE A 1 176 ? -3.282 -10.067 -1.672 1.00 98.06 176 ILE A C 1
ATOM 1299 O O . ILE A 1 176 ? -3.682 -10.977 -2.390 1.00 98.06 176 ILE A O 1
ATOM 1303 N N . VAL A 1 177 ? -2.945 -8.868 -2.150 1.00 97.38 177 VAL A N 1
ATOM 1304 C CA . VAL A 1 177 ? -3.027 -8.504 -3.573 1.00 97.38 177 VAL A CA 1
ATOM 1305 C C . VAL A 1 177 ? -1.623 -8.242 -4.104 1.00 97.38 177 VAL A C 1
ATOM 1307 O O . VAL A 1 177 ? -0.875 -7.467 -3.512 1.00 97.38 177 VAL A O 1
ATOM 1310 N N . ARG A 1 178 ? -1.248 -8.872 -5.222 1.00 96.50 178 ARG A N 1
ATOM 1311 C CA . ARG A 1 178 ? 0.097 -8.791 -5.819 1.00 96.50 178 ARG A CA 1
ATOM 1312 C C . ARG A 1 178 ? 0.057 -8.127 -7.206 1.00 96.50 178 ARG A C 1
ATOM 1314 O O . ARG A 1 178 ? 0.154 -8.824 -8.214 1.00 96.50 178 ARG A O 1
ATOM 13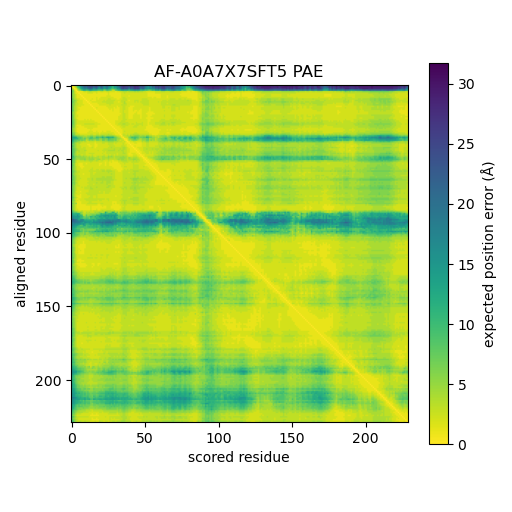21 N N . PRO A 1 179 ? -0.082 -6.792 -7.301 1.00 95.19 179 PRO A N 1
ATOM 1322 C CA . PRO A 1 179 ? -0.081 -6.111 -8.593 1.00 95.19 179 PRO A CA 1
ATOM 1323 C C . PRO A 1 179 ? 1.290 -6.197 -9.288 1.00 95.19 179 PRO A C 1
ATOM 1325 O O . PRO A 1 179 ? 2.335 -6.276 -8.632 1.00 95.19 179 PRO A O 1
ATOM 1328 N N . GLY A 1 180 ? 1.271 -6.151 -10.626 1.00 93.12 180 GLY A N 1
ATOM 1329 C CA . GLY A 1 180 ? 2.461 -5.972 -11.469 1.00 93.12 180 GLY A CA 1
ATOM 1330 C C . GLY A 1 180 ? 2.968 -4.523 -11.473 1.00 93.12 180 GLY A C 1
ATOM 1331 O O . GLY A 1 180 ? 2.767 -3.777 -10.515 1.00 93.12 180 GLY A O 1
ATOM 1332 N N . ILE A 1 181 ? 3.612 -4.090 -12.562 1.00 91.56 181 ILE A N 1
ATOM 1333 C CA . ILE A 1 181 ? 4.003 -2.681 -12.720 1.00 91.56 181 ILE A CA 1
ATOM 1334 C C . ILE A 1 181 ? 2.746 -1.834 -12.869 1.00 91.56 181 ILE A C 1
ATOM 1336 O O . ILE A 1 181 ? 2.024 -1.946 -13.859 1.00 91.56 181 ILE A O 1
ATOM 1340 N N . VAL A 1 182 ? 2.521 -0.951 -11.900 1.00 92.56 182 VAL A N 1
ATOM 1341 C CA . VAL A 1 182 ? 1.416 0.002 -11.958 1.00 92.56 182 VAL A CA 1
ATOM 1342 C C . VAL A 1 182 ? 1.672 1.013 -13.075 1.00 92.56 182 VAL A C 1
ATOM 1344 O O . VAL A 1 182 ? 2.690 1.710 -13.082 1.00 92.56 182 VAL A O 1
ATOM 1347 N N . SER A 1 183 ? 0.741 1.091 -14.022 1.00 93.62 183 SER A N 1
ATOM 1348 C CA . SER A 1 183 ? 0.748 2.054 -15.123 1.00 93.62 183 SER A CA 1
ATOM 1349 C C . SER A 1 183 ? -0.333 3.123 -14.938 1.00 93.62 183 SER A C 1
ATOM 1351 O O . SER A 1 183 ? -1.101 3.099 -13.979 1.00 93.62 183 SER A O 1
ATOM 1353 N N . GLY A 1 184 ? -0.382 4.088 -15.856 1.00 93.31 184 GLY A N 1
ATOM 1354 C CA . GLY A 1 184 ? -1.391 5.136 -15.871 1.00 93.31 184 GLY A CA 1
ATOM 1355 C C . GLY A 1 184 ? -2.786 4.559 -16.046 1.00 93.31 184 GLY A C 1
ATOM 1356 O O . GLY A 1 184 ? -2.950 3.366 -16.324 1.00 93.31 184 GLY A O 1
ATOM 1357 N N . ARG A 1 185 ? -3.781 5.423 -15.865 1.00 94.00 185 ARG A N 1
ATOM 1358 C CA . ARG A 1 185 ? -5.186 5.031 -15.958 1.00 94.00 185 ARG A CA 1
ATOM 1359 C C . ARG A 1 185 ? -5.500 4.375 -17.303 1.00 94.00 185 ARG A C 1
ATOM 1361 O O . ARG A 1 185 ? -5.009 4.833 -18.336 1.00 94.00 185 ARG A O 1
ATOM 1368 N N . SER A 1 186 ? -6.344 3.350 -17.297 1.00 94.06 186 SER A N 1
ATOM 1369 C CA . SER A 1 186 ? -6.719 2.604 -18.502 1.00 94.06 186 SER A CA 1
ATOM 1370 C C . SER A 1 186 ? -7.518 3.444 -19.506 1.00 94.06 186 SER A C 1
ATOM 1372 O O . SER A 1 186 ? -7.399 3.241 -20.712 1.00 94.06 186 SER A O 1
ATOM 1374 N N . ASP A 1 187 ? -8.285 4.419 -19.015 1.00 90.94 187 ASP A N 1
ATOM 1375 C CA . ASP A 1 187 ? -9.177 5.266 -19.813 1.00 90.94 187 ASP A CA 1
ATOM 1376 C C . ASP A 1 187 ? -8.477 6.449 -20.502 1.00 90.94 187 ASP A C 1
ATOM 1378 O O . ASP A 1 187 ? -8.801 6.810 -21.631 1.00 90.94 187 ASP A O 1
ATOM 1382 N N . THR A 1 188 ? -7.522 7.068 -19.815 1.00 93.62 188 THR A N 1
ATOM 1383 C CA . THR A 1 188 ? -6.932 8.367 -20.179 1.00 93.62 188 THR A CA 1
ATOM 1384 C C . THR A 1 188 ? -5.418 8.306 -20.343 1.00 93.62 188 THR A C 1
ATOM 1386 O O . THR A 1 188 ? -4.815 9.256 -20.838 1.00 93.62 188 THR A O 1
ATOM 1389 N N . GLY A 1 189 ? -4.778 7.225 -19.889 1.00 91.44 189 GLY A N 1
ATOM 1390 C CA . GLY A 1 189 ? -3.322 7.117 -19.789 1.00 91.44 189 GLY A CA 1
ATOM 1391 C C . GLY A 1 189 ? -2.707 8.012 -18.709 1.00 91.44 189 GLY A C 1
ATOM 1392 O O . GLY A 1 189 ? -1.483 8.076 -18.596 1.00 91.44 189 GLY A O 1
ATOM 1393 N N . ALA A 1 190 ? -3.521 8.716 -17.914 1.00 93.00 190 ALA A N 1
ATOM 1394 C CA . ALA A 1 190 ? -3.024 9.697 -16.965 1.00 93.00 190 ALA A CA 1
ATOM 1395 C C . ALA A 1 190 ? -2.223 9.035 -15.834 1.00 93.00 190 ALA A C 1
ATOM 1397 O O . ALA A 1 190 ? -2.673 8.079 -15.197 1.00 93.00 190 ALA A O 1
ATOM 1398 N N . VAL A 1 191 ? -1.031 9.570 -15.575 1.00 92.12 191 VAL A N 1
ATOM 1399 C CA . VAL A 1 191 ? -0.159 9.175 -14.471 1.00 92.12 191 VAL A CA 1
ATOM 1400 C C . VAL A 1 191 ? 0.533 10.417 -13.919 1.00 92.12 191 VAL A C 1
ATOM 1402 O O . VAL A 1 191 ? 1.029 11.265 -14.669 1.00 92.12 191 VAL A O 1
ATOM 1405 N N . ARG A 1 192 ? 0.566 10.549 -12.592 1.00 89.69 192 ARG A N 1
ATOM 1406 C CA . ARG A 1 192 ? 1.198 11.708 -11.947 1.00 89.69 192 ARG A CA 1
ATOM 1407 C C . ARG A 1 192 ? 2.697 11.537 -11.727 1.00 89.69 192 ARG A C 1
ATOM 1409 O O . ARG A 1 192 ? 3.394 12.544 -11.626 1.00 89.69 192 ARG A O 1
ATOM 1416 N N . ASP A 1 193 ? 3.172 10.294 -11.686 1.00 83.88 193 ASP A N 1
ATOM 1417 C CA . ASP A 1 193 ? 4.562 9.935 -11.415 1.00 83.88 193 ASP A CA 1
ATOM 1418 C C . ASP A 1 193 ? 5.153 9.097 -12.562 1.00 83.88 193 ASP A C 1
ATOM 1420 O O . ASP A 1 193 ? 4.707 7.984 -12.836 1.00 83.88 193 ASP A O 1
ATOM 1424 N N . TYR A 1 194 ? 6.159 9.644 -13.246 1.00 84.25 194 TYR A N 1
ATOM 1425 C CA . TYR A 1 194 ? 6.786 9.051 -14.433 1.00 84.25 194 TYR A CA 1
ATOM 1426 C C . TYR A 1 194 ? 8.089 8.322 -14.068 1.00 84.25 194 TYR A C 1
ATOM 1428 O O . TYR A 1 194 ? 9.165 8.655 -14.568 1.00 84.25 194 TYR A O 1
ATOM 1436 N N . LYS A 1 195 ? 8.003 7.325 -13.181 1.00 81.44 195 LYS A N 1
ATOM 1437 C CA . LYS A 1 195 ? 9.148 6.500 -12.746 1.00 81.44 195 LYS A CA 1
ATOM 1438 C C . LYS A 1 195 ? 9.354 5.249 -13.606 1.00 81.44 195 LYS A C 1
ATOM 1440 O O . LYS A 1 195 ? 8.484 4.841 -14.371 1.00 81.44 195 LYS A O 1
ATOM 1445 N N . ASN A 1 196 ? 10.508 4.601 -13.444 1.00 82.38 196 ASN A N 1
ATOM 1446 C CA . ASN A 1 196 ? 10.814 3.274 -13.995 1.00 82.38 196 ASN A CA 1
ATOM 1447 C C . ASN A 1 196 ? 10.605 3.190 -15.518 1.00 82.38 196 ASN A C 1
ATOM 1449 O O . ASN A 1 196 ? 11.310 3.854 -16.278 1.00 82.38 196 ASN A O 1
ATOM 1453 N N . LEU A 1 197 ? 9.624 2.400 -15.970 1.00 86.25 197 LEU A N 1
ATOM 1454 C CA . LEU A 1 197 ? 9.333 2.166 -17.384 1.00 86.25 197 LEU A CA 1
ATOM 1455 C C . LEU A 1 197 ? 9.093 3.465 -18.162 1.00 86.25 197 LEU A C 1
ATOM 1457 O O . LEU A 1 197 ? 9.519 3.577 -19.310 1.00 86.25 197 LEU A O 1
ATOM 1461 N N . TYR A 1 198 ? 8.483 4.474 -17.535 1.00 90.06 198 TYR A N 1
ATOM 1462 C CA . TYR A 1 198 ? 8.248 5.765 -18.181 1.00 90.06 198 TYR A CA 1
ATOM 1463 C C . TYR A 1 198 ? 9.539 6.487 -18.559 1.00 90.06 198 TYR A C 1
ATOM 1465 O O . TYR A 1 198 ? 9.564 7.182 -19.571 1.00 90.06 198 TYR A O 1
ATOM 1473 N N . ILE A 1 199 ? 10.622 6.303 -17.798 1.00 89.69 199 ILE A N 1
ATOM 1474 C CA . ILE A 1 199 ? 11.928 6.886 -18.124 1.00 89.69 199 ILE A CA 1
ATOM 1475 C C . ILE A 1 199 ? 12.476 6.232 -19.393 1.00 89.69 199 ILE A C 1
ATOM 1477 O O . ILE A 1 199 ? 12.927 6.932 -20.298 1.00 89.69 199 ILE A O 1
ATOM 1481 N N . VAL A 1 200 ? 12.376 4.904 -19.500 1.00 90.31 200 VAL A N 1
ATOM 1482 C CA . VAL A 1 200 ? 12.796 4.163 -20.700 1.00 90.31 200 VAL A CA 1
ATOM 1483 C C . VAL A 1 200 ? 11.982 4.610 -21.915 1.00 90.31 200 VAL A C 1
ATOM 1485 O O . VAL A 1 200 ? 12.559 4.963 -22.942 1.00 90.31 200 VAL A O 1
ATOM 1488 N N . LEU A 1 201 ? 10.653 4.682 -21.783 1.00 90.50 201 LEU A N 1
ATOM 1489 C CA . LEU A 1 201 ? 9.762 5.156 -22.846 1.00 90.50 201 LEU A CA 1
ATOM 1490 C C . LEU A 1 201 ? 10.076 6.600 -23.255 1.00 90.50 201 LEU A C 1
ATOM 1492 O O . LEU A 1 201 ? 10.158 6.895 -24.446 1.00 90.50 201 LEU A O 1
ATOM 1496 N N . LYS A 1 202 ? 10.329 7.489 -22.289 1.00 92.25 202 LYS A N 1
ATOM 1497 C CA . LYS A 1 202 ? 10.730 8.876 -22.551 1.00 92.25 202 LYS A CA 1
ATOM 1498 C C . LYS A 1 202 ? 12.026 8.943 -23.358 1.00 92.25 202 LYS A C 1
ATOM 1500 O O . LYS A 1 202 ? 12.088 9.682 -24.334 1.00 92.25 202 LYS A O 1
ATOM 1505 N N . LEU A 1 203 ? 13.043 8.158 -22.997 1.00 94.00 203 LEU A N 1
ATOM 1506 C CA . LEU A 1 203 ? 14.313 8.126 -23.731 1.00 94.00 203 LEU A CA 1
ATOM 1507 C C . LEU A 1 203 ? 14.145 7.618 -25.170 1.00 94.00 203 LEU A C 1
ATOM 1509 O O . LEU A 1 203 ? 14.830 8.115 -26.067 1.00 94.00 203 LEU A O 1
ATOM 1513 N N . ILE A 1 204 ? 13.239 6.663 -25.397 1.00 93.81 204 ILE A N 1
ATOM 1514 C CA . ILE A 1 204 ? 12.897 6.174 -26.741 1.00 93.81 204 ILE A CA 1
ATOM 1515 C C . ILE A 1 204 ? 12.221 7.282 -27.553 1.00 93.81 204 ILE A C 1
ATOM 1517 O O . ILE A 1 204 ? 12.660 7.583 -28.662 1.00 93.81 204 ILE A O 1
ATOM 1521 N N . VAL A 1 205 ? 11.197 7.931 -26.990 1.00 93.94 205 VAL A N 1
ATOM 1522 C CA . VAL A 1 205 ? 10.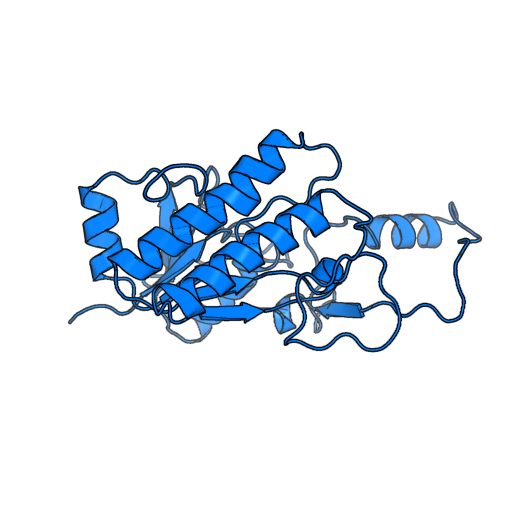444 9.008 -27.657 1.00 93.94 205 VAL A CA 1
ATOM 1523 C C . VAL A 1 205 ? 11.334 10.214 -27.975 1.00 93.94 205 VAL A C 1
ATOM 1525 O O . VAL A 1 205 ? 11.217 10.801 -29.046 1.00 93.94 205 VAL A O 1
ATOM 1528 N N . GLU A 1 206 ? 12.275 10.555 -27.093 1.00 95.88 206 GLU A N 1
ATOM 1529 C CA . GLU A 1 206 ? 13.259 11.624 -27.321 1.00 95.88 206 GLU A CA 1
ATOM 1530 C C . GLU A 1 206 ? 14.382 11.223 -28.300 1.00 95.88 206 GLU A C 1
ATOM 1532 O O . GLU A 1 206 ? 15.289 12.014 -28.561 1.00 95.88 206 GLU A O 1
ATOM 1537 N N . GLY A 1 207 ? 14.374 9.992 -28.825 1.00 95.00 207 GLY A N 1
ATOM 1538 C CA . GLY A 1 207 ? 15.393 9.480 -29.747 1.00 95.00 207 GLY A CA 1
ATOM 1539 C C . GLY A 1 207 ? 16.768 9.242 -29.110 1.00 95.00 207 GLY A C 1
ATOM 1540 O O . GLY A 1 207 ? 17.739 8.984 -29.829 1.00 95.00 207 GLY A O 1
ATOM 1541 N N . LYS A 1 208 ? 16.856 9.320 -27.775 1.00 95.38 208 LYS A N 1
ATOM 1542 C CA . LYS A 1 208 ? 18.077 9.117 -26.978 1.00 95.38 208 LYS A CA 1
ATOM 1543 C C . LYS A 1 208 ? 18.396 7.641 -26.764 1.00 95.38 208 LYS A C 1
ATOM 1545 O O . LYS A 1 208 ? 19.559 7.289 -26.602 1.00 95.38 208 LYS A O 1
ATOM 1550 N N . LEU A 1 209 ? 17.379 6.781 -26.792 1.00 93.88 209 LEU A N 1
ATOM 1551 C CA . LEU A 1 209 ? 17.522 5.332 -26.712 1.00 93.88 209 LEU A CA 1
ATOM 1552 C C . LEU A 1 209 ? 16.944 4.690 -27.973 1.00 93.88 209 LEU A C 1
ATOM 1554 O O . LEU A 1 209 ? 15.733 4.648 -28.159 1.00 93.88 209 LEU A O 1
ATOM 1558 N N . ARG A 1 210 ? 17.820 4.197 -28.853 1.00 92.31 210 ARG A N 1
ATOM 1559 C CA . ARG A 1 210 ? 17.426 3.567 -30.130 1.00 92.31 210 ARG A CA 1
ATOM 1560 C C . ARG A 1 210 ? 17.378 2.043 -30.073 1.00 92.31 210 ARG A C 1
ATOM 1562 O O . ARG A 1 210 ? 16.756 1.418 -30.921 1.00 92.31 210 ARG A O 1
ATOM 1569 N N . SER A 1 211 ? 18.043 1.453 -29.088 1.00 90.62 211 SER A N 1
ATOM 1570 C CA . SER A 1 211 ? 18.120 0.011 -28.882 1.00 90.62 211 SER A CA 1
ATOM 1571 C C . SER A 1 211 ? 18.114 -0.276 -27.388 1.00 90.62 211 SER A C 1
ATOM 1573 O O . SER A 1 211 ? 18.905 0.320 -26.656 1.00 90.62 211 SER A O 1
ATOM 1575 N N . LEU A 1 212 ? 17.261 -1.198 -26.947 1.00 86.38 212 LEU A N 1
ATOM 1576 C CA . LEU A 1 212 ? 17.217 -1.673 -25.568 1.00 86.38 212 LEU A CA 1
ATOM 1577 C C . LEU A 1 212 ? 17.655 -3.147 -25.553 1.00 86.38 212 LEU A C 1
ATOM 1579 O O . LEU A 1 212 ? 17.000 -3.961 -26.207 1.00 86.38 212 LEU A O 1
ATOM 1583 N N . PRO A 1 213 ? 18.745 -3.514 -24.855 1.00 86.25 213 PRO A N 1
ATOM 1584 C CA . PRO A 1 213 ? 19.081 -4.916 -24.667 1.00 86.25 213 PRO A CA 1
ATOM 1585 C C . PRO A 1 213 ? 17.991 -5.577 -23.823 1.00 86.25 213 PRO A C 1
ATOM 1587 O O . PRO A 1 213 ? 17.595 -5.064 -22.778 1.00 86.25 213 PRO A O 1
ATOM 1590 N N . GLY A 1 214 ? 17.498 -6.717 -24.285 1.00 85.88 214 GLY A N 1
ATOM 1591 C CA . GLY A 1 214 ? 16.408 -7.415 -23.632 1.00 85.88 214 GLY A CA 1
ATOM 1592 C C . GLY A 1 214 ? 16.265 -8.833 -24.149 1.00 85.88 214 GLY A C 1
ATOM 1593 O O . GLY A 1 214 ? 16.870 -9.232 -25.145 1.00 85.88 214 GLY A O 1
ATOM 1594 N N . ARG A 1 215 ? 15.454 -9.598 -23.435 1.00 85.69 215 ARG A N 1
ATOM 1595 C CA . ARG A 1 215 ? 15.047 -10.941 -23.823 1.00 85.69 215 ARG A CA 1
ATOM 1596 C C . ARG A 1 215 ? 13.748 -10.849 -24.618 1.00 85.69 215 ARG A C 1
ATOM 1598 O O . ARG A 1 215 ? 12.777 -10.299 -24.116 1.00 85.69 215 ARG A O 1
ATOM 1605 N N . TYR A 1 216 ? 13.732 -11.377 -25.841 1.00 86.00 216 TYR A N 1
ATOM 1606 C CA . TYR A 1 216 ? 12.543 -11.341 -26.708 1.00 86.00 216 TYR A CA 1
ATOM 1607 C C . TYR A 1 216 ? 11.377 -12.178 -26.172 1.00 86.00 216 TYR A C 1
ATOM 1609 O O . TYR A 1 216 ? 10.231 -11.930 -26.527 1.00 86.00 216 TYR A O 1
ATOM 1617 N N . ASP A 1 217 ? 11.673 -13.154 -25.317 1.00 87.75 217 ASP A N 1
ATOM 1618 C CA . ASP A 1 217 ? 10.701 -13.992 -24.622 1.00 87.75 217 ASP A CA 1
ATOM 1619 C C . ASP A 1 217 ? 10.275 -13.417 -23.260 1.00 87.75 217 ASP A C 1
ATOM 1621 O O . ASP A 1 217 ? 9.477 -14.037 -22.560 1.00 87.75 217 ASP A O 1
ATOM 1625 N N . ALA A 1 218 ? 10.791 -12.247 -22.859 1.00 85.06 218 ALA A N 1
ATOM 1626 C CA . ALA A 1 218 ? 10.396 -11.622 -21.604 1.00 85.06 218 ALA A CA 1
ATOM 1627 C C . ALA A 1 218 ? 8.982 -11.040 -21.692 1.00 85.06 218 ALA A C 1
ATOM 1629 O O . ALA A 1 218 ? 8.622 -10.342 -22.639 1.00 85.06 218 ALA A O 1
ATOM 1630 N N . THR A 1 219 ? 8.200 -11.275 -20.646 1.00 85.75 219 THR A N 1
ATOM 1631 C CA . THR A 1 219 ? 6.864 -10.705 -20.480 1.00 85.75 219 THR A CA 1
ATOM 1632 C C . THR A 1 219 ? 6.906 -9.496 -19.554 1.00 85.75 219 THR A C 1
ATOM 1634 O O . THR A 1 219 ? 7.589 -9.516 -18.530 1.00 85.75 219 THR A O 1
ATOM 1637 N N . LEU A 1 220 ? 6.121 -8.467 -19.875 1.00 85.12 220 LEU A N 1
ATOM 1638 C CA . LEU A 1 220 ? 5.936 -7.288 -19.033 1.00 85.12 220 LEU A CA 1
ATOM 1639 C C . LEU A 1 220 ? 4.497 -7.257 -18.512 1.00 85.12 220 LEU A C 1
ATOM 1641 O O . LEU A 1 220 ? 3.560 -7.178 -19.301 1.00 85.12 220 LEU A O 1
ATOM 1645 N N . SER A 1 221 ? 4.324 -7.300 -17.192 1.00 88.31 221 SER A N 1
ATOM 1646 C CA . SER A 1 221 ? 3.003 -7.198 -16.565 1.00 88.31 221 SER A CA 1
ATOM 1647 C C . SER A 1 221 ? 2.718 -5.750 -16.191 1.00 88.31 221 SER A C 1
ATOM 1649 O O . SER A 1 221 ? 3.239 -5.259 -15.189 1.00 88.31 221 SER A O 1
ATOM 1651 N N . LEU A 1 222 ? 1.888 -5.079 -16.988 1.00 91.00 222 LEU A N 1
ATOM 1652 C CA . LEU A 1 222 ? 1.383 -3.738 -16.698 1.00 91.00 222 LEU A CA 1
ATOM 1653 C C . LEU A 1 222 ? -0.028 -3.833 -16.122 1.00 91.00 222 LEU A C 1
ATOM 1655 O O . LEU A 1 222 ? -0.877 -4.521 -16.683 1.00 91.00 222 LEU A O 1
ATOM 1659 N N . ALA A 1 223 ? -0.271 -3.128 -15.024 1.00 93.88 223 ALA A N 1
ATOM 1660 C CA . ALA A 1 223 ? -1.565 -3.061 -14.363 1.00 93.88 223 ALA A CA 1
ATOM 1661 C C . ALA A 1 223 ? -1.992 -1.587 -14.253 1.00 93.88 223 ALA A C 1
ATOM 1663 O O . ALA A 1 223 ? -1.366 -0.834 -13.502 1.00 93.88 223 ALA A O 1
ATOM 1664 N N . PRO A 1 224 ? -3.019 -1.142 -14.998 1.00 94.81 224 PRO A N 1
ATOM 1665 C CA . PRO A 1 224 ? -3.531 0.219 -14.881 1.00 94.81 224 PRO A CA 1
ATOM 1666 C C . PRO A 1 224 ? -3.932 0.551 -13.443 1.00 94.81 224 PRO A C 1
ATOM 1668 O O . PRO A 1 224 ? -4.562 -0.263 -12.768 1.00 94.81 224 PRO A O 1
ATOM 1671 N N . VAL A 1 225 ? -3.560 1.737 -12.959 1.00 94.69 225 VAL A N 1
ATOM 1672 C CA . VAL A 1 225 ? -3.776 2.148 -11.558 1.00 94.69 225 VAL A CA 1
ATOM 1673 C C . VAL A 1 225 ? -5.245 2.083 -11.123 1.00 94.69 225 VAL A C 1
ATOM 1675 O O . VAL A 1 225 ? -5.531 1.735 -9.985 1.00 94.69 225 VAL A O 1
ATOM 1678 N N . ASP A 1 226 ? -6.166 2.366 -12.037 1.00 92.56 226 ASP A N 1
ATOM 1679 C CA . ASP A 1 226 ? -7.619 2.312 -11.862 1.00 92.56 226 ASP A CA 1
ATOM 1680 C C . ASP A 1 226 ? -8.195 0.892 -11.892 1.00 92.56 226 ASP A C 1
ATOM 1682 O O . ASP A 1 226 ? -9.318 0.694 -11.453 1.00 92.56 226 ASP A O 1
ATOM 1686 N N . HIS A 1 227 ? -7.447 -0.084 -12.410 1.00 94.56 227 HIS A N 1
ATOM 1687 C CA . HIS A 1 227 ? -7.794 -1.502 -12.310 1.00 94.56 227 HIS A CA 1
ATOM 1688 C C . HIS A 1 227 ? -7.265 -2.130 -11.014 1.00 94.56 227 HIS A C 1
ATOM 1690 O O . HIS A 1 227 ? -7.869 -3.055 -10.481 1.00 94.56 227 HIS A O 1
ATOM 1696 N N . VAL A 1 228 ? -6.113 -1.654 -10.530 1.00 94.56 228 VAL A N 1
ATOM 1697 C CA . VAL A 1 228 ? -5.530 -2.099 -9.254 1.00 94.56 228 VAL A CA 1
ATOM 1698 C C . VAL A 1 228 ? -6.335 -1.577 -8.057 1.00 94.56 228 VAL A C 1
ATOM 1700 O O . VAL A 1 228 ? -6.375 -2.248 -7.027 1.00 94.56 228 VAL A O 1
ATOM 1703 N N . ALA A 1 229 ? -6.908 -0.377 -8.180 1.00 91.75 229 ALA A N 1
ATOM 1704 C CA . ALA A 1 229 ? -7.704 0.293 -7.151 1.00 91.75 229 ALA A CA 1
ATOM 1705 C C . ALA A 1 229 ? -9.156 -0.198 -7.102 1.00 91.75 229 ALA A C 1
ATOM 1707 O O . ALA A 1 229 ? -9.672 -0.324 -5.967 1.00 91.75 229 ALA A O 1
#

pLDDT: mean 91.0, std 9.05, range [42.75, 98.5]

Radius of gyration: 18.29 Å; Cα contacts (8 Å, |Δi|>4): 399; chains: 1; bounding box: 44×38×53 Å

Foldseek 3Di:
DQAEEEEEECCQPALNVLVVLVCVVVVHAYEYEDAPDPFRAYLQRDTRDDDPSYHYDHFQLLDALRRDDPVVSVVVLSNYQEYEYDWADPDQPDDLVNLCSGLQSSLLNVLVSCLVSVHAYEAEAAPCLQAPDDDDDDPPDRDPPDDHPGSNSVSSSNSVVSVVCCCVPVVHRYDYHHAFAEFAAPPPSGGPDCDDVNVVVVCVVVVNDPDDDDDPPDDGGYDYSNNSD

Solvent-accessible surface area (backbone atoms only — not comparable to full-atom values): 12718 Å² total; per-residue (Å²): 130,84,56,70,20,36,35,28,35,27,20,60,35,76,47,28,17,39,31,54,47,51,40,46,76,72,71,37,32,34,36,32,35,22,70,89,54,85,73,32,43,28,38,78,66,45,67,58,74,91,45,100,41,56,43,78,41,73,34,38,48,64,33,70,69,27,57,42,52,74,70,53,42,53,58,49,42,75,29,40,54,31,37,41,41,52,55,63,76,81,64,92,85,60,53,71,64,53,43,45,40,36,29,30,40,15,43,50,33,50,52,52,48,31,58,74,57,72,27,40,35,37,42,56,55,42,51,50,39,50,37,71,65,79,80,92,79,59,90,88,63,65,87,85,82,67,54,61,89,45,72,56,34,49,32,42,38,54,24,46,49,54,53,52,47,36,33,77,77,69,66,44,53,69,47,80,43,53,52,53,48,74,41,33,27,80,90,77,58,35,55,70,72,74,60,73,70,45,47,57,51,48,33,39,75,70,65,75,42,88,76,77,93,76,63,92,86,64,82,82,59,75,34,30,30,70,75,76,72

Nearest PDB structures (foldseek):
  4u7w-assembly1_A  TM=8.610E-01  e=7.639E-16  Stigmatella aurantiaca
  4u7w-assembly1_B  TM=8.700E-01  e=8.658E-16  Stigmatella aurantiaca
  4w4t-assembly1_A  TM=8.665E-01  e=2.511E-15  Stigmatella aurantiaca
  4w4t-assembly1_B  TM=8.724E-01  e=1.280E-14  Stigmatella aurantiaca
  5u4q-assembly1_B  TM=7.733E-01  e=3.019E-11  Klebsiella pneumoniae

Secondary structure (DSSP, 8-state):
----EEEEETTTSHHHHHHHHHHHHTT-EEEEEESS----B-TTSPBPPP-TTEEEEE--TTSGGGG--HHHHHHHHTTEEEEEE------TTS-HHHHIIIIIIHHHHHHHHHHHTT--EEEE--GGGGTT--S---TT-S-SSPPPSSHHHHHHHHHHHHHHHHHHHH---EEEE---EEES-TTT---S---THHHHHHHHHTTS-S-----TT----EEEHHHH-